Protein AF-A0A6A5UDV8-F1 (afdb_monomer_lite)

Sequence (196 aa):
CTGSGGPTPVFEKHINAQRRSTGKDSLRFYISDKYPNPEAWKEIVAGRYHLNQIEESVDAADPPPNRIFRLFNLSFHHFPDPAAIEILRSTMETADGIAIIELQDRRLGCLAMMGFNWMFLWKITPFWSEPKRSLIRKMLWLFPNMVIYAAVLFTLCWDGMASCIRTREFGEFIDLVAKAADGSGFVLLTQRHSIP

Structure (mmCIF, N/CA/C/O backbone):
data_AF-A0A6A5UDV8-F1
#
_entry.id   AF-A0A6A5UDV8-F1
#
loop_
_atom_site.group_PDB
_atom_site.id
_atom_site.type_symbol
_atom_site.label_atom_id
_atom_site.label_alt_id
_atom_site.label_comp_id
_atom_site.label_asym_id
_atom_site.label_entity_id
_atom_site.label_seq_id
_atom_site.pdbx_PDB_ins_code
_atom_site.Cartn_x
_atom_site.Cartn_y
_atom_site.Cartn_z
_atom_site.occupancy
_atom_site.B_iso_or_equiv
_atom_site.auth_seq_id
_atom_site.auth_comp_id
_atom_site.auth_asym_id
_atom_site.auth_atom_id
_atom_site.pdbx_PDB_model_num
ATOM 1 N N . CYS A 1 1 ? 1.649 1.288 5.894 1.00 87.38 1 CYS A N 1
ATOM 2 C CA . CYS A 1 1 ? 2.653 0.809 4.920 1.00 87.38 1 CYS A CA 1
ATOM 3 C C . CYS A 1 1 ? 2.494 1.572 3.629 1.00 87.38 1 CYS A C 1
ATOM 5 O O . CYS A 1 1 ? 1.585 1.293 2.849 1.00 87.38 1 CYS A O 1
ATOM 7 N N . THR A 1 2 ? 3.316 2.599 3.478 1.00 88.75 2 THR A N 1
ATOM 8 C CA . THR A 1 2 ? 3.219 3.572 2.389 1.00 88.75 2 THR A CA 1
ATOM 9 C C . THR A 1 2 ? 4.417 3.516 1.450 1.00 88.75 2 THR A C 1
ATOM 11 O O . THR A 1 2 ? 4.372 4.167 0.408 1.00 88.75 2 THR A O 1
ATOM 14 N N . GLY A 1 3 ? 5.459 2.737 1.769 1.00 88.56 3 GLY A N 1
ATOM 15 C CA . GLY A 1 3 ? 6.702 2.693 1.006 1.00 88.56 3 GLY A CA 1
ATOM 16 C C . GLY A 1 3 ? 7.237 4.105 0.787 1.00 88.56 3 GLY A C 1
ATOM 17 O O . GLY A 1 3 ? 7.424 4.862 1.733 1.00 88.56 3 GLY A O 1
ATOM 18 N N . SER A 1 4 ? 7.380 4.513 -0.472 1.00 86.56 4 SER A N 1
ATOM 19 C CA . SER A 1 4 ? 7.784 5.874 -0.854 1.00 86.56 4 SER A CA 1
ATOM 20 C C . SER A 1 4 ? 6.651 6.918 -0.838 1.00 86.56 4 SER A C 1
ATOM 22 O O . SER A 1 4 ? 6.817 7.981 -1.414 1.00 86.56 4 SER A O 1
ATOM 24 N N . GLY A 1 5 ? 5.496 6.647 -0.221 1.00 86.19 5 GLY A N 1
ATOM 25 C CA . GLY A 1 5 ? 4.388 7.598 -0.013 1.00 86.19 5 GLY A CA 1
ATOM 26 C C . GLY A 1 5 ? 3.102 7.292 -0.799 1.00 86.19 5 GLY A C 1
ATOM 27 O O . GLY A 1 5 ? 2.011 7.685 -0.372 1.00 86.19 5 GLY A O 1
ATOM 28 N N . GLY A 1 6 ? 3.200 6.533 -1.897 1.00 86.69 6 GLY A N 1
ATOM 29 C CA . GLY A 1 6 ? 2.058 6.021 -2.666 1.00 86.69 6 GLY A CA 1
ATOM 30 C C . GLY A 1 6 ? 1.045 7.098 -3.111 1.00 86.69 6 GLY A C 1
ATOM 31 O O . GLY A 1 6 ? 1.406 8.259 -3.304 1.00 86.69 6 GLY A O 1
ATOM 32 N N . PRO A 1 7 ? -0.248 6.752 -3.267 1.00 92.94 7 PRO A N 1
ATOM 33 C CA . PRO A 1 7 ? -1.299 7.705 -3.642 1.00 92.94 7 PRO A CA 1
ATOM 34 C C . PRO A 1 7 ? -1.799 8.571 -2.470 1.00 92.94 7 PRO A C 1
ATOM 36 O O . PRO A 1 7 ? -2.667 9.425 -2.657 1.00 92.94 7 PRO A O 1
ATOM 39 N N . THR A 1 8 ? -1.253 8.399 -1.264 1.00 93.12 8 THR A N 1
ATOM 40 C CA . THR A 1 8 ? -1.643 9.140 -0.051 1.00 93.12 8 THR A CA 1
ATOM 41 C C . THR A 1 8 ? -1.703 10.661 -0.243 1.00 93.12 8 THR A C 1
ATOM 43 O O . THR A 1 8 ? -2.689 11.269 0.177 1.00 93.12 8 THR A O 1
ATOM 46 N N . PRO A 1 9 ? -0.737 11.307 -0.928 1.00 92.50 9 PRO A N 1
ATOM 47 C CA . PRO A 1 9 ? -0.766 12.754 -1.124 1.00 92.50 9 PRO A CA 1
ATOM 48 C C . PRO A 1 9 ? -1.902 13.199 -2.060 1.00 92.50 9 PRO A C 1
ATOM 50 O O . PRO A 1 9 ? -2.351 14.345 -2.001 1.00 92.50 9 PRO A O 1
ATOM 53 N N . VAL A 1 10 ? -2.368 12.312 -2.942 1.00 93.38 10 VAL A N 1
ATOM 54 C CA . VAL A 1 10 ? -3.528 12.556 -3.805 1.00 93.38 10 VAL A CA 1
ATOM 55 C C . VAL A 1 10 ? -4.812 12.430 -2.989 1.00 93.38 10 VAL A C 1
ATOM 57 O O . VAL A 1 10 ? -5.681 13.296 -3.106 1.00 93.38 10 VAL A O 1
ATOM 60 N N . PHE A 1 11 ? -4.920 11.407 -2.138 1.00 94.06 11 PHE A N 1
ATOM 61 C CA . PHE A 1 11 ? -6.070 11.224 -1.251 1.00 94.06 11 PHE A CA 1
ATOM 62 C C . PHE A 1 11 ? -6.230 12.369 -0.262 1.00 94.06 11 PHE A C 1
ATOM 64 O O . PHE A 1 11 ? -7.321 12.924 -0.178 1.00 94.06 11 PHE A O 1
ATOM 71 N N . GLU A 1 12 ? -5.152 12.778 0.409 1.00 95.06 12 GLU A N 1
ATOM 72 C CA . GLU A 1 12 ? -5.155 13.923 1.323 1.00 95.06 12 GLU A CA 1
ATOM 73 C C . GLU A 1 12 ? -5.747 15.159 0.640 1.00 95.06 12 GLU A C 1
ATOM 75 O O . GLU A 1 12 ? -6.741 15.717 1.111 1.00 95.06 12 GLU A O 1
ATOM 80 N N . LYS A 1 13 ? -5.215 15.516 -0.536 1.00 94.62 13 LYS A N 1
ATOM 81 C CA . LYS A 1 13 ? -5.671 16.676 -1.304 1.00 94.62 13 LYS A CA 1
ATOM 82 C C . LYS A 1 13 ? -7.159 16.592 -1.657 1.00 94.62 13 LYS A C 1
ATOM 84 O O . LYS A 1 13 ? -7.887 17.560 -1.433 1.00 94.62 13 LYS A O 1
ATOM 89 N N . HIS A 1 14 ? -7.610 15.474 -2.231 1.00 95.94 14 HIS A N 1
ATOM 90 C CA . HIS A 1 14 ? -8.989 15.335 -2.717 1.00 95.94 14 HIS A CA 1
ATOM 91 C C . HIS A 1 14 ? -9.999 15.239 -1.572 1.00 95.94 14 HIS A C 1
ATOM 93 O O . HIS A 1 14 ? -11.020 15.927 -1.602 1.00 95.94 14 HIS A O 1
ATOM 99 N N . ILE A 1 15 ? -9.697 14.443 -0.544 1.00 95.50 15 ILE A N 1
ATOM 100 C CA . ILE A 1 15 ? -10.567 14.274 0.622 1.00 95.50 15 ILE A CA 1
ATOM 101 C C . ILE A 1 15 ? -10.688 15.605 1.363 1.00 95.50 15 ILE A C 1
ATOM 103 O O . ILE A 1 15 ? -11.799 16.047 1.644 1.00 95.50 15 ILE A O 1
ATOM 107 N N . ASN A 1 16 ? -9.581 16.305 1.617 1.00 96.56 16 ASN A N 1
ATOM 108 C CA . ASN A 1 16 ? -9.637 17.586 2.319 1.00 96.56 16 ASN A CA 1
ATOM 109 C C . ASN A 1 16 ? -10.301 18.690 1.485 1.00 96.56 16 ASN A C 1
ATOM 111 O O . ASN A 1 16 ? -11.009 19.524 2.045 1.00 96.56 16 ASN A O 1
ATOM 115 N N . ALA A 1 17 ? -10.149 18.689 0.157 1.00 96.25 17 ALA A N 1
ATOM 116 C CA . ALA A 1 17 ? -10.887 19.608 -0.710 1.00 96.25 17 ALA A CA 1
ATOM 117 C C . ALA A 1 17 ? -12.407 19.375 -0.639 1.00 96.25 17 ALA A C 1
ATOM 119 O O . ALA A 1 17 ? -13.161 20.333 -0.472 1.00 96.25 17 ALA A O 1
ATOM 120 N N . GLN A 1 18 ? -12.849 18.115 -0.699 1.00 97.38 18 GLN A N 1
ATOM 121 C CA . GLN A 1 18 ? -14.266 17.750 -0.600 1.00 97.38 18 GLN A CA 1
ATOM 122 C C . GLN A 1 18 ? -14.845 18.012 0.800 1.00 97.38 18 GLN A C 1
ATOM 124 O O . GLN A 1 18 ? -15.991 18.436 0.950 1.00 97.38 18 GLN A O 1
ATOM 129 N N . ARG A 1 19 ? -14.052 17.816 1.855 1.00 96.88 19 ARG A N 1
ATOM 130 C CA . ARG A 1 19 ? -14.458 18.167 3.220 1.00 96.88 19 ARG A CA 1
ATOM 131 C C . ARG A 1 19 ? -14.645 19.672 3.377 1.00 96.88 19 ARG A C 1
ATOM 133 O O . ARG A 1 19 ? -15.708 20.091 3.825 1.00 96.88 19 ARG A O 1
ATOM 140 N N . ARG A 1 20 ? -13.700 20.483 2.891 1.00 96.50 20 ARG A N 1
ATOM 141 C CA . ARG A 1 20 ? -13.833 21.949 2.902 1.00 96.50 20 ARG A CA 1
ATOM 142 C C . ARG A 1 20 ? -15.048 22.436 2.113 1.00 96.50 20 ARG A C 1
ATOM 144 O O . ARG A 1 20 ? -15.762 23.303 2.605 1.00 96.50 20 ARG A O 1
ATOM 151 N N . SER A 1 21 ? -15.329 21.865 0.938 1.00 97.00 21 SER A N 1
ATOM 152 C CA . SER A 1 21 ? -16.510 22.259 0.151 1.00 97.00 21 SER A CA 1
ATOM 153 C C . SER A 1 21 ? -17.840 21.894 0.818 1.00 97.00 21 SER A C 1
ATOM 155 O O . SER A 1 21 ? -18.865 22.485 0.495 1.00 97.00 21 SER A O 1
ATOM 157 N N . THR A 1 22 ? -17.825 20.960 1.772 1.00 97.25 22 THR A N 1
ATOM 158 C CA . THR A 1 22 ? -18.992 20.570 2.580 1.00 97.25 22 THR A CA 1
ATOM 159 C C . THR A 1 22 ? -18.971 21.152 3.998 1.00 97.25 22 THR A C 1
ATOM 161 O O . THR A 1 22 ? -19.736 20.705 4.849 1.00 97.25 22 THR A O 1
ATOM 164 N N . GLY A 1 23 ? -18.108 22.141 4.268 1.00 96.50 23 GLY A N 1
ATOM 165 C CA . GLY A 1 23 ? -18.023 22.822 5.565 1.00 96.50 23 GLY A CA 1
ATOM 166 C C . GLY A 1 23 ? -17.438 21.972 6.700 1.00 96.50 23 GLY A C 1
ATOM 167 O O . GLY A 1 23 ? -17.681 22.267 7.866 1.00 96.50 23 GLY A O 1
ATOM 168 N N . LYS A 1 24 ? -16.696 20.905 6.380 1.00 96.94 24 LYS A N 1
ATOM 169 C CA . LYS A 1 24 ? -16.038 20.017 7.351 1.00 96.94 24 LYS A CA 1
ATOM 170 C C . LYS A 1 24 ? -14.549 20.335 7.477 1.00 96.94 24 LYS A C 1
ATOM 172 O O . LYS A 1 24 ? -13.889 20.639 6.483 1.00 96.94 24 LYS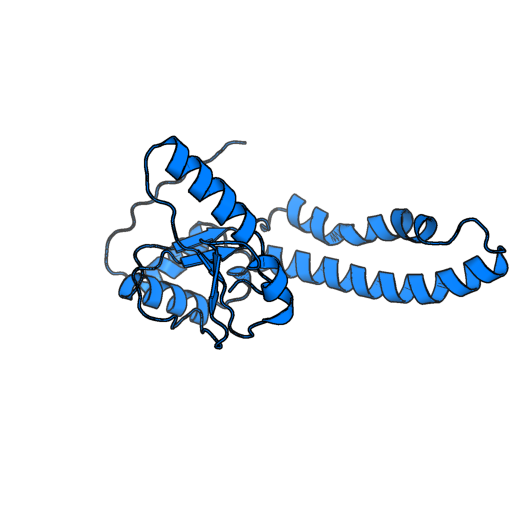 A O 1
ATOM 177 N N . ASP A 1 25 ? -14.005 20.142 8.676 1.00 95.25 25 ASP A N 1
ATOM 178 C CA . ASP A 1 25 ? -12.572 20.305 8.945 1.00 95.25 25 ASP A CA 1
ATOM 179 C C . ASP A 1 25 ? -11.714 19.331 8.137 1.00 95.25 25 ASP A C 1
ATOM 181 O O . ASP A 1 25 ? -12.106 18.180 7.915 1.00 95.25 25 ASP A O 1
ATOM 185 N N . SER A 1 26 ? -10.521 19.772 7.733 1.00 95.38 26 SER A N 1
ATOM 186 C CA . SER A 1 26 ? -9.539 18.921 7.051 1.00 95.38 26 SER A CA 1
ATOM 187 C C . SER A 1 26 ? -9.031 17.811 7.982 1.00 95.38 26 SER A C 1
ATOM 189 O O . SER A 1 26 ? -8.834 18.017 9.178 1.00 95.38 26 SER A O 1
ATOM 191 N N . LEU A 1 27 ? -8.794 16.627 7.425 1.00 93.25 27 LEU A N 1
ATOM 192 C CA . LEU A 1 27 ? -8.181 15.495 8.111 1.00 93.25 27 LEU A CA 1
ATOM 193 C C . LEU A 1 27 ? -6.661 15.580 8.027 1.00 93.25 27 LEU A C 1
ATOM 195 O O . LEU A 1 27 ? -6.110 16.005 7.011 1.00 93.25 27 LEU A O 1
ATOM 199 N N . ARG A 1 28 ? -5.992 15.103 9.079 1.00 93.19 28 ARG A N 1
ATOM 200 C CA . ARG A 1 28 ? -4.552 14.847 9.060 1.00 93.19 28 ARG A CA 1
ATOM 201 C C . ARG A 1 28 ? -4.290 13.440 8.536 1.00 93.19 28 ARG A C 1
ATOM 203 O O . ARG A 1 28 ? -4.898 12.482 9.000 1.00 93.19 28 ARG A O 1
ATOM 210 N N . PHE A 1 29 ? -3.357 13.340 7.606 1.00 94.06 29 PHE A N 1
ATOM 211 C CA . PHE A 1 29 ? -2.829 12.100 7.066 1.00 94.06 29 PHE A CA 1
ATOM 212 C C . PHE A 1 29 ? -1.420 11.882 7.603 1.00 94.06 29 PHE A C 1
ATOM 214 O O . PHE A 1 29 ? -0.664 12.839 7.791 1.00 94.06 29 PHE A O 1
ATOM 221 N N . TYR A 1 30 ? -1.081 10.614 7.815 1.00 92.81 30 TYR A N 1
ATOM 222 C CA . TYR A 1 30 ? 0.243 10.174 8.230 1.00 92.81 30 TYR A CA 1
ATOM 223 C C . TYR A 1 30 ? 0.723 9.091 7.268 1.00 92.81 30 TYR A C 1
ATOM 225 O O . TYR A 1 30 ? -0.013 8.144 6.987 1.00 92.81 30 TYR A O 1
ATOM 233 N N . ILE A 1 31 ? 1.941 9.243 6.753 1.00 93.62 31 ILE A N 1
ATOM 234 C CA . ILE A 1 31 ? 2.655 8.184 6.040 1.00 93.62 31 ILE A CA 1
ATOM 235 C C . ILE A 1 31 ? 3.614 7.501 7.008 1.00 93.62 31 ILE A C 1
ATOM 237 O O . ILE A 1 31 ? 4.297 8.156 7.794 1.00 93.62 31 ILE A O 1
ATOM 241 N N . SER A 1 32 ? 3.612 6.175 6.977 1.00 93.94 32 SER A N 1
ATOM 242 C CA . SER A 1 32 ? 4.473 5.336 7.801 1.00 93.94 32 SER A CA 1
ATOM 243 C C . SER A 1 32 ? 4.797 4.035 7.082 1.00 93.94 32 SER A C 1
ATOM 245 O O . SER A 1 32 ? 4.059 3.581 6.186 1.00 93.94 32 SER A O 1
ATOM 247 N N . ASP A 1 33 ? 5.909 3.429 7.482 1.00 94.62 33 ASP A N 1
ATOM 248 C CA . ASP A 1 33 ? 6.345 2.144 6.968 1.00 94.62 33 ASP A CA 1
ATOM 249 C C . ASP A 1 33 ? 7.182 1.368 7.990 1.00 94.62 33 ASP A C 1
ATOM 251 O O . ASP A 1 33 ? 7.727 1.949 8.927 1.00 94.62 33 ASP A O 1
ATOM 255 N N . LYS A 1 34 ? 7.309 0.054 7.781 1.00 94.75 34 LYS A N 1
ATOM 256 C CA . LYS A 1 34 ? 8.218 -0.790 8.561 1.00 94.75 34 LYS A CA 1
ATOM 257 C C . LYS A 1 34 ? 9.672 -0.467 8.223 1.00 94.75 34 LYS A C 1
ATOM 259 O O . LYS A 1 34 ? 10.530 -0.538 9.100 1.00 94.75 34 LYS A O 1
ATOM 264 N N . TYR A 1 35 ? 9.930 -0.047 6.984 1.00 94.12 35 TYR A N 1
ATOM 265 C CA . TYR A 1 35 ? 11.227 0.454 6.533 1.00 94.12 35 TYR A CA 1
ATOM 266 C C . TYR A 1 35 ? 11.068 1.889 6.004 1.00 94.12 35 TYR A C 1
ATOM 268 O O . TYR A 1 35 ? 10.899 2.081 4.797 1.00 94.12 35 TYR A O 1
ATOM 276 N N . PRO A 1 36 ? 11.058 2.898 6.897 1.00 92.44 36 PRO A N 1
ATOM 277 C CA . PRO A 1 36 ? 10.860 4.294 6.519 1.00 92.44 36 PRO A CA 1
ATOM 278 C C . PRO A 1 36 ? 11.824 4.764 5.426 1.00 92.44 36 PRO A C 1
ATOM 280 O O . PRO A 1 36 ? 12.996 4.384 5.409 1.00 92.44 36 PRO A O 1
ATOM 283 N N . ASN A 1 37 ? 11.342 5.640 4.539 1.00 92.06 37 ASN A N 1
ATOM 284 C CA . ASN A 1 37 ? 12.156 6.277 3.500 1.00 92.06 37 ASN A CA 1
ATOM 285 C C . ASN A 1 37 ? 12.039 7.812 3.583 1.00 92.06 37 ASN A C 1
ATOM 287 O O . ASN A 1 37 ? 11.336 8.418 2.768 1.00 92.06 37 ASN A O 1
ATOM 291 N N . PRO A 1 38 ? 12.711 8.451 4.564 1.00 91.00 38 PRO A N 1
ATOM 292 C CA . PRO A 1 38 ? 12.589 9.890 4.802 1.00 91.00 38 PRO A CA 1
ATOM 293 C C . PRO A 1 38 ? 12.965 10.747 3.589 1.00 91.00 38 PRO A C 1
ATOM 295 O O . PRO A 1 38 ? 12.325 11.765 3.336 1.00 91.00 38 PRO A O 1
ATOM 298 N N . GLU A 1 39 ? 13.953 10.319 2.797 1.00 91.62 39 GLU A N 1
ATOM 299 C CA . GLU A 1 39 ? 14.381 11.050 1.597 1.00 91.62 39 GLU A CA 1
ATOM 300 C C . GLU A 1 39 ? 13.271 11.111 0.542 1.00 91.62 39 GLU A C 1
ATOM 302 O O . GLU A 1 39 ? 12.991 12.180 0.002 1.00 91.62 39 GLU A O 1
ATOM 307 N N . ALA A 1 40 ? 12.570 9.998 0.298 1.00 89.50 40 ALA A N 1
ATOM 308 C CA . ALA A 1 40 ? 11.424 9.989 -0.612 1.00 89.50 40 ALA A CA 1
ATOM 309 C C . ALA A 1 40 ? 10.244 10.820 -0.079 1.00 89.50 40 ALA A C 1
ATOM 311 O O . ALA A 1 40 ? 9.461 11.371 -0.852 1.00 89.50 40 ALA A O 1
ATOM 312 N N . TRP A 1 41 ? 10.095 10.907 1.242 1.00 93.25 41 TRP A N 1
ATOM 313 C CA . TRP A 1 41 ? 8.972 11.595 1.875 1.00 93.25 41 TRP A CA 1
ATOM 314 C C . TRP A 1 41 ? 9.164 13.103 1.998 1.00 93.25 41 TRP A C 1
ATOM 316 O O . TRP A 1 41 ? 8.179 13.842 1.966 1.00 93.25 41 TRP A O 1
ATOM 326 N N . LYS A 1 42 ? 10.412 13.575 2.064 1.00 90.88 42 LYS A N 1
ATOM 327 C CA . LYS A 1 42 ? 10.750 14.990 2.241 1.00 90.88 42 LYS A CA 1
ATOM 328 C C . LYS A 1 42 ? 10.035 15.895 1.241 1.00 90.88 42 LYS A C 1
ATOM 330 O O . LYS A 1 42 ? 9.393 16.861 1.642 1.00 90.88 42 LYS A O 1
ATOM 335 N N . GLU A 1 43 ? 10.091 15.565 -0.048 1.00 87.88 43 GLU A N 1
ATOM 336 C CA . GLU A 1 43 ? 9.419 16.342 -1.101 1.00 87.88 43 GLU A CA 1
ATOM 337 C C . GLU A 1 43 ? 7.898 16.163 -1.093 1.00 87.88 43 GLU A C 1
ATOM 339 O O . GLU A 1 43 ? 7.152 17.090 -1.403 1.00 87.88 43 GLU A O 1
ATOM 344 N N . ILE A 1 44 ? 7.423 14.976 -0.714 1.00 88.81 44 ILE A N 1
ATOM 345 C CA . ILE A 1 44 ? 5.996 14.652 -0.667 1.00 88.81 44 ILE A CA 1
ATOM 346 C C . ILE A 1 44 ? 5.283 15.477 0.405 1.00 88.81 44 ILE A C 1
ATOM 348 O O . ILE A 1 44 ? 4.168 15.957 0.181 1.00 88.81 44 ILE A O 1
ATOM 352 N N . VAL A 1 45 ? 5.925 15.620 1.561 1.00 91.56 45 VAL A N 1
ATOM 353 C CA . VAL A 1 45 ? 5.401 16.308 2.742 1.00 91.56 45 VAL A CA 1
ATOM 354 C C . VAL A 1 45 ? 5.701 17.813 2.696 1.00 91.56 45 VAL A C 1
ATOM 356 O O . VAL A 1 45 ? 4.946 18.605 3.263 1.00 91.56 45 VAL A O 1
ATOM 359 N N . ALA A 1 46 ? 6.749 18.236 1.977 1.00 88.94 46 ALA A N 1
ATOM 360 C CA . ALA A 1 46 ? 7.132 19.640 1.854 1.00 88.94 46 ALA A CA 1
ATOM 361 C C . ALA A 1 46 ? 5.957 20.537 1.423 1.00 88.94 46 ALA A C 1
ATOM 363 O O . ALA A 1 46 ? 5.295 20.316 0.410 1.00 88.94 46 ALA A O 1
ATOM 364 N N . GLY A 1 47 ? 5.706 21.585 2.213 1.00 81.69 47 GLY A N 1
ATOM 365 C CA . GLY A 1 47 ? 4.660 22.572 1.933 1.00 81.69 47 GLY A CA 1
ATOM 366 C C . GLY A 1 47 ? 3.225 22.090 2.175 1.00 81.69 47 GLY A C 1
ATOM 367 O O . GLY A 1 47 ? 2.289 22.798 1.802 1.00 81.69 47 GLY A O 1
ATOM 368 N N . ARG A 1 48 ? 3.017 20.918 2.796 1.00 86.81 48 ARG A N 1
ATOM 369 C CA . ARG A 1 48 ? 1.681 20.398 3.126 1.00 86.81 48 ARG A CA 1
ATOM 370 C C . ARG A 1 48 ? 1.386 20.498 4.619 1.00 86.81 48 ARG A C 1
ATOM 372 O O . ARG A 1 48 ? 2.145 20.018 5.445 1.00 86.81 48 ARG A O 1
ATOM 379 N N . TYR A 1 49 ? 0.223 21.053 4.958 1.00 87.88 49 TYR A N 1
ATOM 380 C CA . TYR A 1 49 ? -0.219 21.212 6.353 1.00 87.88 49 TYR A CA 1
ATOM 381 C C . TYR A 1 49 ? -0.924 19.979 6.936 1.00 87.88 49 TYR A C 1
ATOM 383 O O . TYR A 1 49 ? -1.089 19.862 8.149 1.00 87.88 49 TYR A O 1
ATOM 391 N N . HIS A 1 50 ? -1.405 19.079 6.077 1.00 93.50 50 HIS A N 1
ATOM 392 C CA . HIS A 1 50 ? -2.275 17.967 6.468 1.00 93.50 50 HIS A CA 1
ATOM 393 C C . HIS A 1 50 ? -1.722 16.592 6.092 1.00 93.50 50 HIS A C 1
ATOM 395 O O . HIS A 1 50 ? -2.403 15.594 6.307 1.00 93.50 50 HIS A O 1
ATOM 401 N N . LEU A 1 51 ? -0.500 16.527 5.566 1.00 94.38 51 LEU A N 1
ATOM 402 C CA . LEU A 1 51 ? 0.230 15.288 5.334 1.00 94.38 51 LEU A CA 1
ATOM 403 C C . LEU A 1 51 ? 1.470 15.322 6.219 1.00 94.38 51 LEU A C 1
ATOM 405 O O . LEU A 1 51 ? 2.214 16.289 6.158 1.00 94.38 51 LEU A O 1
ATOM 409 N N . ASN A 1 52 ? 1.663 14.304 7.044 1.00 92.75 52 ASN A N 1
ATOM 410 C CA . ASN A 1 52 ? 2.781 14.194 7.975 1.00 92.75 52 ASN A CA 1
ATOM 411 C C . ASN A 1 52 ? 3.457 12.836 7.784 1.00 92.75 52 ASN A C 1
ATOM 413 O O . ASN A 1 52 ? 2.842 11.918 7.240 1.00 92.75 52 ASN A O 1
ATOM 417 N N . GLN A 1 53 ? 4.687 12.694 8.264 1.00 92.06 53 GLN A N 1
ATOM 418 C CA . GLN A 1 53 ? 5.423 11.430 8.264 1.00 92.06 53 GLN A CA 1
ATOM 419 C C . GLN A 1 53 ? 5.692 10.952 9.689 1.00 92.06 53 GLN A C 1
ATOM 421 O O . GLN A 1 53 ? 5.807 11.768 10.602 1.00 92.06 53 GLN A O 1
ATOM 426 N N . ILE A 1 54 ? 5.777 9.636 9.859 1.00 92.12 54 ILE A N 1
ATOM 427 C CA . ILE A 1 54 ? 6.311 8.983 11.056 1.00 92.12 54 ILE A CA 1
ATOM 428 C C . ILE A 1 54 ? 7.657 8.399 10.636 1.00 92.12 54 ILE A C 1
ATOM 430 O O . ILE A 1 54 ? 7.694 7.505 9.792 1.00 92.12 54 ILE A O 1
ATOM 434 N N . GLU A 1 55 ? 8.747 8.978 11.137 1.00 91.12 55 GLU A N 1
ATOM 435 C CA . GLU A 1 55 ? 10.113 8.643 10.706 1.00 91.12 55 GLU A CA 1
ATOM 436 C C . GLU A 1 55 ? 10.608 7.334 11.319 1.00 91.12 55 GLU A C 1
ATOM 438 O O . GLU A 1 55 ? 11.498 6.682 10.774 1.00 91.12 55 GLU A O 1
ATOM 443 N N . GLU A 1 56 ? 10.010 6.933 12.436 1.00 92.56 56 GLU A N 1
ATOM 444 C CA . GLU A 1 56 ? 10.271 5.675 13.102 1.00 92.56 56 GLU A CA 1
ATOM 445 C C . GLU A 1 56 ? 9.681 4.493 12.322 1.00 92.56 56 GLU A C 1
ATOM 447 O O . GLU A 1 56 ? 8.684 4.605 11.605 1.00 92.56 56 GLU A O 1
ATOM 452 N N . SER A 1 57 ? 10.300 3.322 12.487 1.00 94.88 57 SER A N 1
ATOM 453 C CA . SER A 1 57 ? 9.753 2.068 11.966 1.00 94.88 57 SER A CA 1
ATOM 454 C C . SER A 1 57 ? 8.403 1.784 12.622 1.00 94.88 57 SER A C 1
ATOM 456 O O . SER A 1 57 ? 8.297 1.763 13.848 1.00 94.88 57 SER A O 1
ATOM 458 N N . VAL A 1 58 ? 7.380 1.549 11.802 1.00 94.00 58 VAL A N 1
ATOM 459 C CA . VAL A 1 58 ? 6.029 1.217 12.263 1.00 94.00 58 VAL A CA 1
ATOM 460 C C . VAL A 1 58 ? 5.654 -0.178 11.788 1.00 94.00 58 VAL A C 1
ATOM 462 O O . VAL A 1 58 ? 5.555 -0.429 10.583 1.00 94.00 58 VAL A O 1
ATOM 465 N N . ASP A 1 59 ? 5.393 -1.081 12.735 1.00 94.50 59 ASP A N 1
ATOM 466 C CA . ASP A 1 59 ? 4.750 -2.350 12.414 1.00 94.50 59 ASP A CA 1
ATOM 467 C C . ASP A 1 59 ? 3.261 -2.114 12.128 1.00 94.50 59 ASP A C 1
ATOM 469 O O . ASP A 1 59 ? 2.556 -1.456 12.889 1.00 94.50 59 ASP A O 1
ATOM 473 N N . ALA A 1 60 ? 2.762 -2.650 11.016 1.00 93.94 60 ALA A N 1
ATOM 474 C CA . ALA A 1 60 ? 1.349 -2.541 10.666 1.00 93.94 60 ALA A CA 1
ATOM 475 C C . ALA A 1 60 ? 0.435 -3.256 11.674 1.00 93.94 60 ALA A C 1
ATOM 477 O O . ALA A 1 60 ? -0.742 -2.904 11.776 1.00 93.94 60 ALA A O 1
ATOM 478 N N . ALA A 1 61 ? 0.970 -4.263 12.372 1.00 94.19 61 ALA A N 1
ATOM 479 C CA . ALA A 1 61 ? 0.286 -4.994 13.429 1.00 94.19 61 ALA A CA 1
ATOM 480 C C . ALA A 1 61 ? 0.247 -4.224 14.758 1.00 94.19 61 ALA A C 1
ATOM 482 O O . ALA A 1 61 ? -0.650 -4.452 15.557 1.00 94.19 61 ALA A O 1
ATOM 483 N N . ASP A 1 62 ? 1.156 -3.276 14.979 1.00 92.62 62 ASP A N 1
ATOM 484 C CA . ASP A 1 62 ? 1.231 -2.499 16.221 1.00 92.62 62 ASP A CA 1
ATOM 485 C C . ASP A 1 62 ? 1.577 -1.027 15.928 1.00 92.62 62 ASP A C 1
ATOM 487 O O . ASP A 1 62 ? 2.675 -0.551 16.228 1.00 92.62 62 ASP A O 1
ATOM 491 N N . PRO A 1 63 ? 0.686 -0.289 15.236 1.00 88.31 63 PRO A N 1
ATOM 492 C CA . PRO A 1 63 ? 0.916 1.120 14.974 1.00 88.31 63 PRO A CA 1
ATOM 493 C C . PRO A 1 63 ? 0.627 1.959 16.229 1.00 88.31 63 PRO A C 1
ATOM 495 O O . PRO A 1 63 ? -0.173 1.552 17.072 1.00 88.31 63 PRO A O 1
ATOM 498 N N . PRO A 1 64 ? 1.193 3.178 16.330 1.00 84.44 64 PRO A N 1
ATOM 499 C CA . PRO A 1 64 ? 0.975 4.058 17.474 1.00 84.44 64 PRO A CA 1
ATOM 500 C C . PRO A 1 64 ? -0.518 4.221 17.819 1.00 84.44 64 PRO A C 1
ATOM 502 O O . PRO A 1 64 ? -1.307 4.560 16.928 1.00 84.44 64 PRO A O 1
ATOM 505 N N . PRO A 1 65 ? -0.919 4.016 19.089 1.00 67.56 65 PRO A N 1
ATOM 506 C CA . PRO A 1 65 ? -2.319 4.005 19.486 1.00 67.56 65 PRO A CA 1
ATOM 507 C C . PRO A 1 65 ? -2.890 5.422 19.449 1.00 67.56 65 PRO A C 1
ATOM 509 O O . PRO A 1 65 ? -2.678 6.250 20.334 1.00 67.56 65 PRO A O 1
ATOM 512 N N . ASN A 1 66 ? -3.633 5.708 18.392 1.00 71.00 66 ASN A N 1
ATOM 513 C CA . ASN A 1 66 ? -4.443 6.904 18.251 1.00 71.00 66 ASN A CA 1
ATOM 514 C C . ASN A 1 66 ? -5.662 6.520 17.407 1.00 71.00 66 ASN A C 1
ATOM 516 O O . ASN A 1 66 ? -5.586 5.566 16.636 1.00 71.00 66 ASN A O 1
ATOM 520 N N . ARG A 1 67 ? -6.779 7.244 17.537 1.00 63.56 67 ARG A N 1
ATOM 521 C CA . ARG A 1 67 ? -7.998 7.013 16.745 1.00 63.56 67 ARG A CA 1
ATOM 522 C C . ARG A 1 67 ? -7.732 7.291 15.262 1.00 63.56 67 ARG A C 1
ATOM 524 O O . ARG A 1 67 ? -7.951 8.389 14.753 1.00 63.56 67 ARG A O 1
ATOM 531 N N . ILE A 1 68 ? -7.143 6.301 14.602 1.00 80.31 68 ILE A N 1
ATOM 532 C CA . ILE A 1 68 ? -6.588 6.360 13.256 1.00 80.31 68 ILE A CA 1
ATOM 533 C C . ILE A 1 68 ? -7.491 5.534 12.356 1.00 80.31 68 ILE A C 1
ATOM 535 O O . ILE A 1 68 ? -7.824 4.393 12.660 1.00 80.31 68 ILE A O 1
ATOM 539 N N . PHE A 1 69 ? -7.848 6.099 11.210 1.00 91.56 69 PHE A N 1
ATOM 540 C CA . PHE A 1 69 ? -8.362 5.319 10.097 1.00 91.56 69 PHE A CA 1
ATOM 541 C C . PHE A 1 69 ? -7.168 4.752 9.319 1.00 91.56 69 PHE A C 1
ATOM 543 O O . PHE A 1 69 ? -6.394 5.511 8.728 1.00 91.56 69 PHE A O 1
ATOM 550 N N . ARG A 1 70 ? -6.971 3.432 9.359 1.00 93.06 70 ARG A N 1
ATOM 551 C CA . ARG A 1 70 ? -5.795 2.772 8.773 1.00 93.06 70 ARG A CA 1
ATOM 552 C C . ARG A 1 70 ? -5.978 2.600 7.267 1.00 93.06 70 ARG A C 1
ATOM 554 O O . ARG A 1 70 ? -6.985 2.060 6.825 1.00 93.06 70 ARG A O 1
ATOM 561 N N . LEU A 1 71 ? -5.005 3.035 6.471 1.00 94.00 71 LEU A N 1
ATOM 562 C CA . LEU A 1 71 ? -5.065 2.959 5.009 1.00 94.00 71 LEU A CA 1
ATOM 563 C C . LEU A 1 71 ? -3.912 2.116 4.456 1.00 94.00 71 LEU A C 1
ATOM 565 O O . LEU A 1 71 ? -2.741 2.430 4.680 1.00 94.00 71 LEU A O 1
ATOM 569 N N . PHE A 1 72 ? -4.252 1.086 3.686 1.00 95.12 72 PHE A N 1
ATOM 570 C CA . PHE A 1 72 ? -3.316 0.255 2.935 1.00 95.12 72 PHE A CA 1
ATOM 571 C C . PHE A 1 72 ? -3.573 0.443 1.440 1.00 95.12 72 PHE A C 1
ATOM 573 O O . PHE A 1 72 ? -4.677 0.196 0.963 1.00 95.12 72 PHE A O 1
ATOM 580 N N . ASN A 1 73 ? -2.551 0.879 0.704 1.00 94.31 73 ASN A N 1
ATOM 581 C CA . ASN A 1 73 ? -2.618 1.103 -0.739 1.00 94.31 73 ASN A CA 1
ATOM 582 C C . ASN A 1 73 ? -1.591 0.205 -1.417 1.00 94.31 73 ASN A C 1
ATOM 584 O O . ASN A 1 73 ? -0.400 0.412 -1.191 1.00 94.31 73 ASN A O 1
ATOM 588 N N . LEU A 1 74 ? -2.043 -0.752 -2.234 1.00 93.94 74 LEU A N 1
ATOM 589 C CA . LEU A 1 74 ? -1.179 -1.717 -2.931 1.00 93.94 74 LEU A CA 1
ATOM 590 C C . LEU A 1 74 ? -0.136 -2.359 -2.010 1.00 93.94 74 LEU A C 1
ATOM 592 O O . LEU A 1 74 ? 1.026 -2.503 -2.377 1.00 93.94 74 LEU A O 1
ATOM 596 N N . SER A 1 75 ? -0.529 -2.666 -0.777 1.00 94.75 75 SER A N 1
ATOM 597 C CA . SER A 1 75 ? 0.406 -3.148 0.238 1.00 94.75 75 SER A CA 1
ATOM 598 C C . SER A 1 75 ? -0.134 -4.298 1.070 1.00 94.75 75 SER A C 1
ATOM 600 O O . SER A 1 75 ? 0.653 -5.015 1.687 1.00 94.75 75 SER A O 1
ATOM 602 N N . PHE A 1 76 ? -1.446 -4.547 1.073 1.00 96.38 76 PHE A N 1
ATOM 603 C CA . PHE A 1 76 ? -2.016 -5.571 1.943 1.00 96.38 76 PHE A CA 1
ATOM 604 C C . PHE A 1 76 ? -1.666 -6.991 1.460 1.00 96.38 76 PHE A C 1
ATOM 606 O O . PHE A 1 76 ? -1.481 -7.910 2.259 1.00 96.38 76 PHE A O 1
ATOM 613 N N . HIS A 1 77 ? -1.467 -7.161 0.150 1.00 95.75 77 HIS A N 1
ATOM 614 C CA . HIS A 1 77 ? -0.994 -8.404 -0.473 1.00 95.75 77 HIS A CA 1
ATOM 615 C C . HIS A 1 77 ? 0.475 -8.772 -0.147 1.00 95.75 77 HIS A C 1
ATOM 617 O O . HIS A 1 77 ? 0.961 -9.834 -0.547 1.00 95.75 77 HIS A O 1
ATOM 623 N N . HIS A 1 78 ? 1.218 -7.922 0.572 1.00 95.19 78 HIS A N 1
ATOM 624 C CA . HIS A 1 78 ? 2.545 -8.275 1.094 1.00 95.19 78 HIS A CA 1
ATOM 625 C C . HIS A 1 78 ? 2.479 -9.051 2.413 1.00 95.19 78 HIS A C 1
ATOM 627 O O . HIS A 1 78 ? 3.447 -9.722 2.769 1.00 95.19 78 HIS A O 1
ATOM 633 N N . PHE A 1 79 ? 1.358 -8.984 3.135 1.00 96.44 79 PHE A N 1
ATOM 634 C CA . PHE A 1 79 ? 1.219 -9.667 4.416 1.00 96.44 79 PHE A CA 1
ATOM 635 C C . PHE A 1 79 ? 0.726 -11.096 4.205 1.00 96.44 79 PHE A C 1
ATOM 637 O O . PHE A 1 79 ? -0.325 -11.276 3.583 1.00 96.44 79 PHE A O 1
ATOM 644 N N . PRO A 1 80 ? 1.422 -12.120 4.731 1.00 96.25 80 PRO A N 1
ATOM 645 C CA . PRO A 1 80 ? 0.866 -13.465 4.810 1.00 96.25 80 PRO A CA 1
ATOM 646 C C . PRO A 1 80 ? -0.304 -13.496 5.802 1.00 96.25 80 PRO A C 1
ATOM 648 O O . PRO A 1 80 ? -0.426 -12.615 6.653 1.00 96.25 80 PRO A O 1
ATOM 651 N N . ASP A 1 81 ? -1.147 -14.524 5.720 1.00 97.06 81 ASP A N 1
ATOM 652 C CA . ASP A 1 81 ? -2.377 -14.616 6.518 1.00 97.06 81 ASP A CA 1
ATOM 653 C C . ASP A 1 81 ? -2.176 -14.410 8.030 1.00 97.06 81 ASP A C 1
ATOM 655 O O . ASP A 1 81 ? -2.932 -13.622 8.596 1.00 97.06 81 ASP A O 1
ATOM 659 N N . PRO A 1 82 ? -1.160 -14.999 8.700 1.00 97.19 82 PRO A N 1
ATOM 660 C CA . PRO A 1 82 ? -0.951 -14.757 10.129 1.00 97.19 82 PRO A CA 1
ATOM 661 C C . PRO A 1 82 ? -0.705 -13.280 10.460 1.00 97.19 82 PRO A C 1
ATOM 663 O O . PRO A 1 82 ? -1.254 -12.764 11.427 1.00 97.19 82 PRO A O 1
ATOM 666 N N . ALA A 1 83 ? 0.071 -12.579 9.628 1.00 97.25 83 ALA A N 1
ATOM 667 C CA . ALA A 1 83 ? 0.342 -11.157 9.818 1.00 97.25 83 ALA A CA 1
ATOM 668 C C . ALA A 1 83 ? -0.891 -10.299 9.500 1.00 97.25 83 ALA A C 1
ATOM 670 O O . ALA A 1 83 ? -1.180 -9.346 10.215 1.00 97.25 83 ALA A O 1
ATOM 671 N N . ALA A 1 84 ? -1.644 -10.647 8.453 1.00 97.38 84 ALA A N 1
ATOM 672 C CA . ALA A 1 84 ? -2.878 -9.952 8.098 1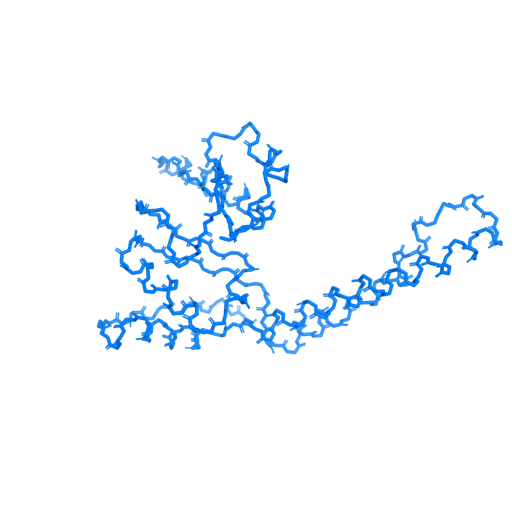.00 97.38 84 ALA A CA 1
ATOM 673 C C . ALA A 1 84 ? -3.941 -10.068 9.204 1.00 97.38 84 ALA A C 1
ATOM 675 O O . ALA A 1 84 ? -4.603 -9.081 9.516 1.00 97.38 84 ALA A O 1
ATOM 676 N N . ILE A 1 85 ? -4.070 -11.245 9.827 1.00 97.12 85 ILE A N 1
ATOM 677 C CA . ILE A 1 85 ? -4.958 -11.470 10.978 1.00 97.12 85 ILE A CA 1
ATOM 678 C C . ILE A 1 85 ? -4.561 -10.562 12.142 1.00 97.12 85 ILE A C 1
ATOM 680 O O . ILE A 1 85 ? -5.428 -9.914 12.719 1.00 97.12 85 ILE A O 1
ATOM 684 N N . GLU A 1 86 ? -3.268 -10.460 12.449 1.00 97.19 86 GLU A N 1
ATOM 685 C CA . GLU A 1 86 ? -2.797 -9.607 13.542 1.00 97.19 86 GLU A CA 1
ATOM 686 C C . GLU A 1 86 ? -3.044 -8.117 13.270 1.00 97.19 86 GLU A C 1
ATOM 688 O O . GLU A 1 86 ? -3.537 -7.394 14.133 1.00 97.19 86 GLU A O 1
ATOM 693 N N . IL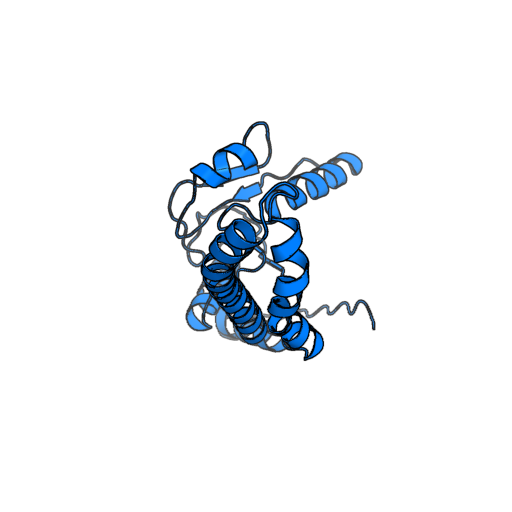E A 1 87 ? -2.812 -7.663 12.034 1.00 96.19 87 ILE A N 1
ATOM 694 C CA . ILE A 1 87 ? -3.150 -6.299 11.604 1.00 96.19 87 ILE A CA 1
ATOM 695 C C . ILE A 1 87 ? -4.642 -6.020 11.801 1.00 96.19 87 ILE A C 1
ATOM 697 O O . ILE A 1 87 ? -5.012 -4.948 12.289 1.00 96.19 87 ILE A O 1
ATOM 701 N N . LEU A 1 88 ? -5.509 -6.958 11.415 1.00 95.62 88 LEU A N 1
ATOM 702 C CA . LEU A 1 88 ? -6.957 -6.814 11.552 1.00 95.62 88 LEU A CA 1
ATOM 703 C C . LEU A 1 88 ? -7.392 -6.813 13.021 1.00 95.62 88 LEU A C 1
ATOM 705 O O . LEU A 1 88 ? -8.178 -5.947 13.396 1.00 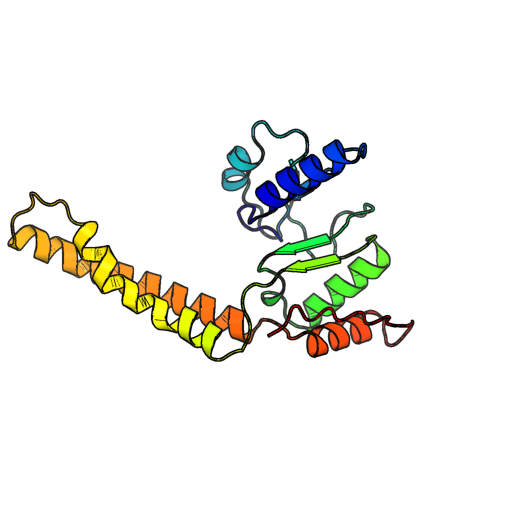95.62 88 LEU A O 1
ATOM 709 N N . ARG A 1 89 ? -6.838 -7.700 13.854 1.00 95.00 89 ARG A N 1
ATOM 710 C CA . ARG A 1 89 ? -7.098 -7.744 15.301 1.00 95.00 89 ARG A CA 1
ATOM 711 C C . ARG A 1 89 ? -6.726 -6.419 15.962 1.00 95.00 89 ARG A C 1
ATOM 713 O O . ARG A 1 89 ? -7.580 -5.744 16.527 1.00 95.00 89 ARG A O 1
ATOM 720 N N . SER A 1 90 ? -5.495 -5.968 15.751 1.00 94.12 90 SER A N 1
ATOM 721 C CA . SER A 1 90 ? -5.006 -4.672 16.227 1.00 94.12 90 SER A CA 1
ATOM 722 C C . SER A 1 90 ? -5.856 -3.497 15.732 1.00 94.12 90 SER A C 1
ATOM 724 O O . SER A 1 90 ? -6.069 -2.518 16.450 1.00 94.12 90 SER A O 1
ATOM 726 N N . THR A 1 91 ? -6.385 -3.579 14.506 1.00 93.31 91 THR A N 1
ATOM 727 C CA . THR A 1 91 ? -7.302 -2.562 13.968 1.00 93.31 91 THR A CA 1
ATOM 728 C C . THR A 1 91 ? -8.599 -2.519 14.769 1.00 93.31 91 THR A C 1
ATOM 730 O O . THR A 1 91 ? -9.036 -1.431 15.124 1.00 93.31 91 THR A O 1
ATOM 733 N N . MET A 1 92 ? -9.197 -3.672 15.076 1.00 90.88 92 MET A N 1
ATOM 734 C CA . MET A 1 92 ? -10.424 -3.740 15.880 1.00 90.88 92 MET A CA 1
ATOM 735 C C . MET A 1 92 ? -10.219 -3.190 17.296 1.00 90.88 92 MET A C 1
ATOM 737 O O . MET A 1 92 ? -11.135 -2.600 17.860 1.00 90.88 92 MET A O 1
ATOM 741 N N . GLU A 1 93 ? -9.022 -3.358 17.856 1.00 90.69 93 GLU A N 1
ATOM 742 C CA . GLU A 1 93 ? -8.701 -2.922 19.217 1.00 90.69 93 GLU A CA 1
ATOM 743 C C . GLU A 1 93 ? -8.378 -1.425 19.322 1.00 90.69 93 GLU A C 1
ATOM 745 O O . GLU A 1 93 ? -8.684 -0.797 20.336 1.00 90.69 93 GLU A O 1
ATOM 750 N N . THR A 1 94 ? -7.750 -0.835 18.298 1.00 90.94 94 THR A N 1
ATOM 751 C CA . THR A 1 94 ? -7.099 0.485 18.440 1.00 90.94 94 THR A CA 1
ATOM 752 C C . THR A 1 94 ? -7.461 1.517 17.367 1.00 90.94 94 THR A C 1
ATOM 754 O O . THR A 1 94 ? -7.043 2.671 17.475 1.00 90.94 94 THR A O 1
ATOM 757 N N . ALA A 1 95 ? -8.227 1.152 16.335 1.00 91.38 95 ALA A N 1
ATOM 758 C CA . ALA A 1 95 ? -8.569 2.031 15.217 1.00 91.38 95 ALA A CA 1
ATOM 759 C C . ALA A 1 95 ? -10.086 2.172 15.025 1.00 91.38 95 ALA A C 1
ATOM 761 O O . ALA A 1 95 ? -10.859 1.266 15.315 1.00 91.38 95 ALA A O 1
ATOM 762 N N . ASP A 1 96 ? -10.515 3.309 14.469 1.00 90.69 96 ASP A N 1
ATOM 763 C CA . ASP A 1 96 ? -11.932 3.532 14.130 1.00 90.69 96 ASP A CA 1
ATOM 764 C C . ASP A 1 96 ? -12.327 2.846 12.806 1.00 90.69 96 ASP A C 1
ATOM 766 O O . ASP A 1 96 ? -13.508 2.741 12.472 1.00 90.69 96 ASP A O 1
ATOM 770 N N . GLY A 1 97 ? -11.349 2.412 12.008 1.00 90.81 97 GLY A N 1
ATOM 771 C CA . GLY A 1 97 ? -11.608 1.729 10.748 1.00 90.81 97 GLY A CA 1
ATOM 772 C C . GLY A 1 97 ? -10.360 1.454 9.920 1.00 90.81 97 GLY A C 1
ATOM 773 O O . GLY A 1 97 ? -9.256 1.910 10.230 1.00 90.81 97 GLY A O 1
ATOM 774 N N . ILE A 1 98 ? -10.566 0.711 8.834 1.00 92.88 98 ILE A N 1
ATOM 775 C CA . ILE A 1 98 ? -9.539 0.336 7.866 1.00 92.88 98 ILE A CA 1
ATOM 776 C C . ILE A 1 98 ? -10.072 0.469 6.438 1.00 92.88 98 ILE A C 1
ATOM 778 O O . ILE A 1 98 ? -11.217 0.122 6.154 1.00 92.88 98 ILE A O 1
ATOM 782 N N . ALA A 1 99 ? -9.223 0.945 5.532 1.00 93.88 99 ALA A N 1
ATOM 783 C CA . ALA A 1 99 ? -9.414 0.836 4.095 1.00 93.88 99 ALA A CA 1
ATOM 784 C C . ALA A 1 99 ? -8.219 0.127 3.463 1.00 93.88 99 ALA A C 1
ATOM 786 O O . ALA A 1 99 ? -7.063 0.466 3.723 1.00 93.88 99 ALA A O 1
ATOM 787 N N . ILE A 1 100 ? -8.522 -0.832 2.595 1.00 94.56 100 ILE A N 1
ATOM 788 C CA . ILE A 1 100 ? -7.552 -1.551 1.777 1.00 94.56 100 ILE A CA 1
ATOM 789 C C . ILE A 1 100 ? -7.920 -1.286 0.323 1.00 94.56 100 ILE A C 1
ATOM 791 O O . ILE A 1 100 ? -9.049 -1.546 -0.093 1.00 94.56 100 ILE A O 1
ATOM 795 N N . ILE A 1 101 ? -6.980 -0.727 -0.431 1.00 93.56 101 ILE A N 1
ATOM 796 C CA . ILE A 1 101 ? -7.147 -0.391 -1.842 1.00 93.56 101 ILE A CA 1
ATOM 797 C C . ILE A 1 101 ? -6.122 -1.189 -2.638 1.00 93.56 101 ILE A C 1
ATOM 799 O O . ILE A 1 101 ? -4.924 -0.901 -2.600 1.00 93.56 101 ILE A O 1
ATOM 803 N N . GLU A 1 102 ? -6.616 -2.179 -3.374 1.00 93.44 102 GLU A N 1
ATOM 804 C CA . GLU A 1 102 ? -5.837 -3.019 -4.279 1.00 93.4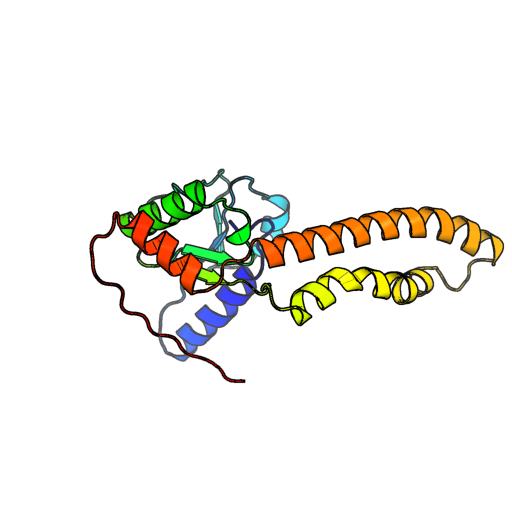4 102 GLU A CA 1
ATOM 805 C C . GLU A 1 102 ? -6.320 -2.785 -5.719 1.00 93.44 102 GLU A C 1
ATOM 807 O O . GLU A 1 102 ? -7.522 -2.726 -5.973 1.00 93.44 102 GLU A O 1
ATOM 812 N N . LEU A 1 103 ? -5.391 -2.602 -6.662 1.00 90.81 103 LEU A N 1
ATOM 813 C CA . LEU A 1 103 ? -5.705 -2.463 -8.098 1.00 90.81 103 LEU A CA 1
ATOM 814 C C . LEU A 1 103 ? -5.510 -3.775 -8.863 1.00 90.81 103 LEU A C 1
ATOM 816 O O . LEU A 1 103 ? -5.968 -3.910 -9.996 1.00 90.81 103 LEU A O 1
ATOM 820 N N . GLN A 1 104 ? -4.784 -4.712 -8.263 1.00 90.94 104 GLN A N 1
ATOM 821 C CA . GLN A 1 104 ? -4.466 -6.005 -8.844 1.00 90.94 104 GLN A CA 1
ATOM 822 C C . GLN A 1 104 ? -5.482 -7.032 -8.379 1.00 90.94 104 GLN A C 1
ATOM 824 O O . GLN A 1 104 ? -5.822 -7.061 -7.204 1.00 90.94 104 GLN A O 1
ATOM 829 N N . ASP A 1 105 ? -5.923 -7.895 -9.283 1.00 92.25 105 ASP A N 1
ATOM 830 C CA . ASP A 1 105 ? -6.784 -9.029 -8.969 1.00 92.25 105 ASP A CA 1
ATOM 831 C C . ASP A 1 105 ? -6.335 -10.268 -9.750 1.00 92.25 105 ASP A C 1
ATOM 833 O O . ASP A 1 105 ? -5.401 -10.219 -10.560 1.00 92.25 105 ASP A O 1
ATOM 837 N N . ARG A 1 106 ? -6.998 -11.398 -9.495 1.00 94.06 106 ARG A N 1
ATOM 838 C CA . ARG A 1 106 ? -6.643 -12.695 -10.087 1.00 94.06 106 ARG A CA 1
ATOM 839 C C . ARG A 1 106 ? -7.335 -12.965 -11.419 1.00 94.06 106 ARG A C 1
ATOM 841 O O . ARG A 1 106 ? -7.248 -14.078 -11.940 1.00 94.06 106 ARG A O 1
ATOM 848 N N . ARG A 1 107 ? -8.022 -11.978 -12.006 1.00 93.88 107 ARG A N 1
ATOM 849 C CA . ARG A 1 107 ? -8.649 -12.150 -13.319 1.00 93.88 107 ARG A CA 1
ATOM 850 C C . ARG A 1 107 ? -7.564 -12.279 -14.378 1.00 93.88 107 ARG A C 1
ATOM 852 O O . ARG A 1 107 ? -6.561 -11.565 -14.364 1.00 93.88 107 ARG A O 1
ATOM 859 N N . LEU A 1 108 ? -7.811 -13.143 -15.363 1.00 94.00 108 LEU A N 1
ATOM 860 C CA . LEU A 1 108 ? -6.879 -13.376 -16.471 1.00 94.00 108 LEU A CA 1
ATOM 861 C C . LEU A 1 108 ? -6.482 -12.083 -17.189 1.00 94.00 108 LEU A C 1
ATOM 863 O O . LEU A 1 108 ? -5.338 -11.958 -17.602 1.00 94.00 108 LEU A O 1
ATOM 867 N N . GLY A 1 109 ? -7.392 -11.110 -17.298 1.00 94.50 109 GLY A N 1
ATOM 868 C CA . GLY A 1 109 ? -7.082 -9.802 -17.876 1.00 94.50 109 GLY A CA 1
ATOM 869 C C . GLY A 1 109 ? -6.015 -9.034 -17.090 1.00 94.50 109 GLY A C 1
ATOM 870 O O . GLY A 1 109 ? -5.103 -8.482 -17.699 1.00 94.50 109 GLY A O 1
ATOM 871 N N . CYS A 1 110 ? -6.083 -9.042 -15.754 1.00 93.56 110 CYS A N 1
ATOM 872 C CA . CYS A 1 110 ? -5.101 -8.372 -14.901 1.00 93.56 110 CYS A CA 1
ATOM 873 C C . CYS A 1 110 ? -3.747 -9.099 -14.948 1.00 93.56 110 CYS A C 1
ATOM 875 O O . CYS A 1 110 ? -2.717 -8.474 -15.196 1.00 93.56 110 CYS A O 1
ATOM 877 N N . LEU A 1 111 ? -3.757 -10.434 -14.835 1.00 95.06 111 LEU A N 1
ATOM 878 C CA . LEU A 1 111 ? -2.556 -11.267 -14.969 1.00 95.06 111 LEU A CA 1
ATOM 879 C C . LEU A 1 111 ? -1.882 -11.102 -16.336 1.00 95.06 111 LEU A C 1
ATOM 881 O O . LEU A 1 111 ? -0.668 -10.929 -16.403 1.00 95.06 111 LEU A O 1
ATOM 885 N N . ALA A 1 112 ? -2.661 -11.113 -17.420 1.00 94.94 112 ALA A N 1
ATOM 886 C CA . ALA A 1 112 ? -2.154 -10.888 -18.767 1.00 94.94 112 ALA A CA 1
ATOM 887 C C . ALA A 1 112 ? -1.566 -9.480 -18.897 1.00 94.94 112 ALA A C 1
ATOM 889 O O . ALA A 1 112 ? -0.445 -9.334 -19.374 1.00 94.94 112 ALA A O 1
ATOM 890 N N . MET A 1 113 ? -2.273 -8.448 -18.429 1.00 93.62 113 MET A N 1
ATOM 891 C CA . MET A 1 113 ? -1.772 -7.073 -18.455 1.00 93.62 113 MET A CA 1
ATOM 892 C C . MET A 1 113 ? -0.415 -6.951 -17.745 1.00 93.62 113 MET A C 1
ATOM 894 O O . MET A 1 113 ? 0.509 -6.375 -18.315 1.00 93.62 113 MET A O 1
ATOM 898 N N . MET A 1 114 ? -0.259 -7.547 -16.557 1.00 94.06 114 MET A N 1
ATOM 899 C CA . MET A 1 114 ? 1.017 -7.540 -15.830 1.00 94.06 114 MET A CA 1
ATOM 900 C C . MET A 1 114 ? 2.095 -8.379 -16.527 1.00 94.06 114 MET A C 1
ATOM 902 O O . MET A 1 114 ? 3.237 -7.938 -16.651 1.00 94.06 114 MET A O 1
ATOM 906 N N . GLY A 1 115 ? 1.733 -9.562 -17.027 1.00 93.12 115 GLY A N 1
ATOM 907 C CA . GLY A 1 115 ? 2.647 -10.485 -17.698 1.00 93.12 115 GLY A CA 1
ATOM 908 C C . GLY A 1 115 ? 3.131 -10.005 -19.069 1.00 93.12 115 GLY A C 1
ATOM 909 O O . GLY A 1 115 ? 4.221 -10.383 -19.488 1.00 93.12 115 GLY A O 1
ATOM 910 N N . PHE A 1 116 ? 2.372 -9.152 -19.764 1.00 91.50 116 PHE A N 1
ATOM 911 C CA . PHE A 1 116 ? 2.726 -8.612 -21.083 1.00 91.50 116 PHE A CA 1
ATOM 912 C C . PHE A 1 116 ? 3.418 -7.241 -21.037 1.00 91.50 116 PHE A C 1
ATOM 914 O O . PHE A 1 116 ? 3.705 -6.673 -22.093 1.00 91.50 116 PHE A O 1
ATOM 921 N N . ASN A 1 117 ? 3.780 -6.722 -19.857 1.00 87.50 117 ASN A N 1
ATOM 922 C CA . ASN A 1 117 ? 4.515 -5.454 -19.742 1.00 87.50 117 ASN A CA 1
ATOM 923 C C . ASN A 1 117 ? 5.842 -5.445 -20.531 1.00 87.50 117 ASN A C 1
ATOM 925 O O . ASN A 1 117 ? 6.270 -4.398 -21.022 1.00 87.50 117 ASN A O 1
ATOM 929 N N . TRP A 1 118 ? 6.470 -6.605 -20.746 1.00 84.31 118 TRP A N 1
ATOM 930 C CA . TRP A 1 118 ? 7.675 -6.719 -21.577 1.00 84.31 118 TRP A CA 1
ATOM 931 C C . TRP A 1 118 ? 7.455 -6.298 -23.041 1.00 84.31 118 TRP A C 1
ATOM 933 O O . TRP A 1 118 ? 8.406 -5.886 -23.705 1.00 84.31 118 TRP A O 1
ATOM 943 N N . MET A 1 119 ? 6.220 -6.337 -23.558 1.00 84.56 119 MET A N 1
ATOM 944 C CA . MET A 1 119 ? 5.917 -5.922 -24.934 1.00 84.56 119 MET A CA 1
ATOM 945 C C . MET A 1 119 ? 6.218 -4.435 -25.177 1.00 84.56 119 MET A C 1
ATOM 947 O O . MET A 1 119 ? 6.457 -4.029 -26.318 1.00 84.56 119 MET A O 1
ATOM 951 N N . PHE A 1 120 ? 6.251 -3.616 -24.120 1.00 79.44 120 PHE A N 1
ATOM 952 C CA . PHE A 1 120 ? 6.626 -2.207 -24.217 1.00 79.44 120 PHE A CA 1
ATOM 953 C C . PHE A 1 120 ? 8.131 -1.994 -24.432 1.00 79.44 120 PHE A C 1
ATOM 955 O O . PHE A 1 120 ? 8.504 -0.930 -24.927 1.00 79.44 120 PHE A O 1
ATOM 962 N N . LEU A 1 121 ? 8.984 -2.994 -24.162 1.00 77.75 121 LEU A N 1
ATOM 963 C CA . LEU A 1 121 ? 10.439 -2.918 -24.358 1.00 77.75 121 LEU A CA 1
ATOM 964 C C . LEU A 1 121 ? 10.790 -2.451 -25.771 1.00 77.75 121 LEU A C 1
ATOM 966 O O . LEU A 1 121 ? 11.457 -1.441 -25.977 1.00 77.75 121 LEU A O 1
ATOM 970 N N . TRP A 1 122 ? 10.249 -3.159 -26.758 1.00 70.56 122 TRP A N 1
ATOM 971 C CA . TRP A 1 122 ? 10.519 -2.922 -28.172 1.00 70.56 122 TRP A CA 1
ATOM 972 C C . TRP A 1 122 ? 10.064 -1.545 -28.640 1.00 70.56 122 TRP A C 1
ATOM 974 O O . TRP A 1 122 ? 10.649 -0.985 -29.564 1.00 70.56 122 TRP A O 1
ATOM 984 N N . LYS A 1 123 ? 9.034 -0.994 -27.991 1.00 75.31 123 LYS A N 1
ATOM 985 C CA . LYS A 1 123 ? 8.520 0.335 -28.302 1.00 75.31 123 LYS A CA 1
ATOM 986 C C . LYS A 1 123 ? 9.350 1.419 -27.634 1.00 75.31 123 LYS A C 1
ATOM 988 O O . LYS A 1 123 ? 9.638 2.397 -28.296 1.00 75.31 123 LYS A O 1
ATOM 993 N N . ILE A 1 124 ? 9.751 1.265 -26.373 1.00 74.69 124 ILE A N 1
ATOM 994 C CA . ILE A 1 124 ? 10.391 2.337 -25.592 1.00 74.69 124 ILE A CA 1
ATOM 995 C C . ILE A 1 124 ? 11.893 2.441 -25.885 1.00 74.69 124 ILE A C 1
ATOM 997 O O . ILE A 1 124 ? 12.412 3.544 -26.064 1.00 74.69 124 ILE A O 1
ATOM 1001 N N . THR A 1 125 ? 12.602 1.311 -25.968 1.00 75.00 125 THR A N 1
ATOM 1002 C CA . THR A 1 125 ? 14.072 1.302 -26.038 1.00 75.00 125 THR A CA 1
ATOM 1003 C C . THR A 1 125 ? 14.655 2.063 -27.242 1.00 75.00 125 THR A C 1
ATOM 1005 O O . THR A 1 125 ? 15.651 2.767 -27.054 1.00 75.00 125 THR A O 1
ATOM 1008 N N . PRO A 1 126 ? 14.070 2.024 -28.459 1.00 70.75 126 PRO A N 1
ATOM 1009 C CA . PRO A 1 126 ? 14.586 2.798 -29.591 1.00 70.75 126 PRO A CA 1
ATOM 1010 C C . PRO A 1 126 ? 14.486 4.321 -29.398 1.00 70.75 126 PRO A C 1
ATOM 1012 O O . PRO A 1 126 ? 15.405 5.039 -29.801 1.00 70.75 126 PRO A O 1
ATOM 1015 N N . PHE A 1 127 ? 13.420 4.818 -28.755 1.00 69.44 127 PHE A N 1
ATOM 1016 C CA . PHE A 1 127 ? 13.196 6.258 -28.536 1.00 69.44 127 PHE A CA 1
ATOM 1017 C C . PHE A 1 127 ? 14.093 6.861 -27.455 1.00 69.44 127 PHE A C 1
ATOM 1019 O O . PHE A 1 127 ? 14.250 8.077 -27.399 1.00 69.44 127 PHE A O 1
ATOM 1026 N N . TRP A 1 128 ? 14.699 6.026 -26.613 1.00 69.88 128 TRP A N 1
ATOM 1027 C CA . TRP A 1 128 ? 15.656 6.467 -25.597 1.00 69.88 128 TRP A CA 1
ATOM 1028 C C . TRP A 1 128 ? 17.088 6.601 -26.129 1.00 69.88 128 TRP A C 1
ATOM 1030 O O . TRP A 1 128 ? 17.964 7.132 -25.448 1.00 69.88 128 TRP A O 1
ATOM 1040 N N . SER A 1 129 ? 17.339 6.145 -27.360 1.00 70.06 129 SER A N 1
ATOM 1041 C CA . SER A 1 129 ? 18.613 6.377 -28.034 1.00 70.06 129 SER A CA 1
ATOM 1042 C C . SER A 1 129 ? 18.648 7.777 -28.656 1.00 70.06 129 SER A C 1
ATOM 1044 O O . SER A 1 129 ? 17.717 8.194 -29.342 1.00 70.06 129 SER A O 1
ATOM 1046 N N . GLU A 1 130 ? 19.742 8.515 -28.454 1.00 69.62 130 GLU A N 1
ATOM 1047 C CA . GLU A 1 130 ? 19.921 9.817 -29.102 1.00 69.62 130 GLU A CA 1
ATOM 1048 C C . GLU A 1 130 ? 19.868 9.682 -30.641 1.00 69.62 130 GLU A C 1
ATOM 1050 O O . GLU A 1 130 ? 20.651 8.908 -31.219 1.00 69.62 130 GLU A O 1
ATOM 1055 N N . PRO A 1 131 ? 19.037 10.481 -31.344 1.00 65.38 131 PRO A N 1
ATOM 1056 C CA . PRO A 1 131 ? 18.847 10.353 -32.791 1.00 65.38 131 PRO A CA 1
ATOM 1057 C C . PRO A 1 131 ? 20.149 10.462 -33.600 1.00 65.38 131 PRO A C 1
ATOM 1059 O O . PRO A 1 131 ? 20.307 9.781 -34.617 1.00 65.38 131 PRO A O 1
ATOM 1062 N N . LYS A 1 132 ? 21.104 11.270 -33.113 1.00 75.81 132 LYS A N 1
ATOM 1063 C CA . LYS A 1 132 ? 22.340 11.678 -33.804 1.00 75.81 132 LYS A CA 1
ATOM 1064 C C . LYS A 1 132 ? 23.501 10.669 -33.725 1.00 75.81 132 LYS A C 1
ATOM 1066 O O . LYS A 1 132 ? 24.562 10.931 -34.286 1.00 75.81 132 LYS A O 1
ATOM 1071 N N . ARG A 1 133 ? 23.352 9.523 -33.047 1.00 75.75 133 ARG A N 1
ATOM 1072 C CA . ARG A 1 133 ? 24.427 8.510 -32.946 1.00 75.75 133 ARG A CA 1
ATOM 1073 C C . ARG A 1 133 ? 24.593 7.707 -34.247 1.00 75.75 133 ARG A C 1
ATOM 1075 O O . ARG A 1 133 ? 23.604 7.362 -34.895 1.00 75.75 133 ARG A O 1
ATOM 1082 N N . SER A 1 134 ? 25.838 7.358 -34.597 1.00 83.62 134 SER A N 1
ATOM 1083 C CA . SER A 1 134 ? 26.137 6.445 -35.715 1.00 83.62 134 SER A CA 1
ATOM 1084 C C . SER A 1 134 ? 25.573 5.041 -35.460 1.00 83.62 134 SER A C 1
ATOM 1086 O O . SER A 1 134 ? 25.405 4.639 -34.307 1.00 83.62 134 SER A O 1
ATOM 1088 N N . LEU A 1 135 ? 25.298 4.277 -36.524 1.00 80.56 135 LEU A N 1
ATOM 1089 C CA . LEU A 1 135 ? 24.677 2.947 -36.432 1.00 80.56 135 LEU A CA 1
ATOM 1090 C C . LEU A 1 135 ? 25.455 1.990 -35.508 1.00 80.56 135 LEU A C 1
ATOM 1092 O O . LEU A 1 135 ? 24.861 1.336 -34.656 1.00 80.56 135 LEU A O 1
ATOM 1096 N N . ILE A 1 136 ? 26.788 1.989 -35.599 1.00 83.38 136 ILE A N 1
ATOM 1097 C CA . ILE A 1 136 ? 27.666 1.161 -34.756 1.00 83.38 136 ILE A CA 1
ATOM 1098 C C . ILE A 1 136 ? 27.554 1.562 -33.278 1.00 83.38 136 ILE A C 1
ATOM 1100 O O . ILE A 1 136 ? 27.415 0.704 -32.411 1.00 83.38 136 ILE A O 1
ATOM 1104 N N . ARG A 1 137 ? 27.541 2.868 -32.969 1.00 80.75 137 ARG A N 1
ATOM 1105 C CA . ARG A 1 137 ? 27.364 3.353 -31.587 1.00 80.75 137 ARG A CA 1
ATOM 1106 C C . ARG A 1 137 ? 25.966 3.057 -31.050 1.00 80.75 137 ARG A C 1
ATOM 1108 O O . ARG A 1 137 ? 25.828 2.798 -29.860 1.00 80.75 137 ARG A O 1
ATOM 1115 N N . LYS A 1 138 ? 24.940 3.069 -31.908 1.00 80.19 138 LYS A N 1
ATOM 1116 C CA . LYS A 1 138 ? 23.587 2.629 -31.544 1.00 80.19 138 LYS A CA 1
ATOM 1117 C C . LYS A 1 138 ? 23.579 1.145 -31.189 1.00 80.19 138 LYS A C 1
ATOM 1119 O O . LYS A 1 138 ? 23.064 0.814 -30.134 1.00 80.19 138 LYS A O 1
ATOM 1124 N N . MET A 1 139 ? 24.204 0.271 -31.982 1.00 77.31 139 MET A N 1
ATOM 1125 C CA . MET A 1 139 ? 24.268 -1.166 -31.669 1.00 77.31 139 MET A CA 1
ATOM 1126 C C . MET A 1 139 ? 25.045 -1.463 -30.378 1.00 77.31 139 MET A C 1
ATOM 1128 O O . MET A 1 139 ? 24.546 -2.200 -29.530 1.00 77.31 139 MET A O 1
ATOM 1132 N N . LEU A 1 140 ? 26.213 -0.837 -30.189 1.00 82.94 140 LEU A N 1
ATOM 1133 C CA . LEU A 1 140 ? 27.019 -0.983 -28.967 1.00 82.94 140 LEU A CA 1
ATOM 1134 C C . LEU A 1 140 ? 26.292 -0.479 -27.714 1.00 82.94 140 LEU A C 1
ATOM 1136 O O . LEU A 1 140 ? 26.501 -1.008 -26.628 1.00 82.94 140 LEU A O 1
ATOM 1140 N N . TRP A 1 141 ? 25.432 0.532 -27.858 1.00 81.06 141 TRP A N 1
ATOM 1141 C CA . TRP A 1 141 ? 24.603 1.036 -26.767 1.00 81.06 141 TRP A CA 1
ATOM 1142 C C . TRP A 1 141 ? 23.358 0.167 -26.536 1.00 81.06 141 TRP A C 1
ATOM 1144 O O . TRP A 1 141 ? 23.026 -0.121 -25.392 1.00 81.06 141 TRP A O 1
ATOM 1154 N N . LEU A 1 142 ? 22.682 -0.288 -27.594 1.00 81.62 142 LEU A N 1
ATOM 1155 C CA . LEU A 1 142 ? 21.425 -1.036 -27.500 1.00 81.62 142 LEU A CA 1
ATOM 1156 C C . LEU A 1 142 ? 21.596 -2.389 -26.813 1.00 81.62 142 LEU A C 1
ATOM 1158 O O . LEU A 1 142 ? 20.746 -2.747 -26.010 1.00 81.62 142 LEU A O 1
ATOM 1162 N N . PHE A 1 143 ? 22.670 -3.128 -27.094 1.00 81.31 143 PHE A N 1
ATOM 1163 C CA . PHE A 1 143 ? 22.845 -4.481 -26.557 1.00 81.31 143 PHE A CA 1
ATOM 1164 C C . PHE A 1 143 ? 22.886 -4.545 -25.012 1.00 81.31 143 PHE A C 1
ATOM 1166 O O . PHE A 1 143 ? 22.026 -5.213 -24.437 1.00 81.31 143 PHE A O 1
ATOM 1173 N N . PRO A 1 144 ? 23.791 -3.836 -24.301 1.00 83.06 144 PRO A N 1
ATOM 1174 C CA . PRO A 1 144 ? 23.814 -3.866 -22.836 1.00 83.06 144 PRO A CA 1
ATOM 1175 C C . PRO A 1 144 ? 22.548 -3.256 -22.219 1.00 83.06 144 PRO A C 1
ATOM 1177 O O . PRO A 1 144 ? 22.055 -3.752 -21.209 1.00 83.06 144 PRO A O 1
ATOM 1180 N N . ASN A 1 145 ? 21.977 -2.224 -22.848 1.00 82.19 145 ASN A N 1
ATOM 1181 C CA . ASN A 1 145 ? 20.730 -1.624 -22.382 1.00 82.19 145 ASN A CA 1
ATOM 1182 C C . ASN A 1 145 ? 19.553 -2.598 -22.509 1.00 82.19 145 ASN A C 1
ATOM 1184 O O . ASN A 1 145 ? 18.785 -2.733 -21.567 1.00 82.19 145 ASN A O 1
ATOM 1188 N N . MET A 1 146 ? 19.434 -3.331 -23.618 1.00 82.44 146 MET A N 1
ATOM 1189 C CA . MET A 1 146 ? 18.399 -4.354 -23.798 1.00 82.44 146 MET A CA 1
ATOM 1190 C C . MET A 1 146 ? 18.480 -5.442 -22.730 1.00 82.44 146 MET A C 1
ATOM 1192 O O . MET A 1 146 ? 17.442 -5.856 -22.229 1.00 82.44 146 MET A O 1
ATOM 1196 N N . VAL A 1 147 ? 19.684 -5.867 -22.335 1.00 85.50 147 VAL A N 1
ATOM 1197 C CA . VAL A 1 147 ? 19.860 -6.841 -21.245 1.00 85.50 147 VAL A CA 1
ATOM 1198 C C . VAL A 1 147 ? 19.373 -6.270 -19.912 1.00 85.50 147 VAL A C 1
ATOM 1200 O O . VAL A 1 147 ? 18.589 -6.918 -19.219 1.00 85.50 147 VAL A O 1
ATOM 1203 N N . ILE A 1 148 ? 19.780 -5.043 -19.570 1.00 85.44 148 ILE A N 1
ATOM 1204 C CA . ILE A 1 148 ? 19.345 -4.374 -18.334 1.00 85.44 148 ILE A CA 1
ATOM 1205 C C . ILE A 1 148 ? 17.823 -4.195 -18.329 1.00 85.44 148 ILE A C 1
ATOM 1207 O O . ILE A 1 148 ? 17.164 -4.528 -17.347 1.00 85.44 148 ILE A O 1
ATOM 1211 N N . TYR A 1 149 ? 17.240 -3.719 -19.428 1.00 84.06 149 TYR A N 1
ATOM 1212 C CA . TYR A 1 149 ? 15.798 -3.528 -19.519 1.00 84.06 149 TYR A CA 1
ATOM 1213 C C . TYR A 1 149 ? 15.025 -4.837 -19.512 1.00 84.06 149 TYR A C 1
ATOM 1215 O O . TYR A 1 149 ? 13.967 -4.892 -18.896 1.00 84.06 149 TYR A O 1
ATOM 1223 N N . ALA A 1 150 ? 15.531 -5.887 -20.157 1.00 86.31 150 ALA A N 1
ATOM 1224 C CA . ALA A 1 150 ? 14.919 -7.204 -20.081 1.00 86.31 150 ALA A CA 1
ATOM 1225 C C . ALA A 1 150 ? 14.866 -7.685 -18.625 1.00 86.31 150 ALA A C 1
ATOM 1227 O O . ALA A 1 150 ? 13.818 -8.152 -18.190 1.00 86.31 150 ALA A O 1
ATOM 1228 N N . ALA A 1 151 ? 15.939 -7.490 -17.851 1.00 88.94 151 ALA A N 1
ATOM 1229 C CA . ALA A 1 151 ? 15.954 -7.816 -16.427 1.00 88.94 151 ALA A CA 1
ATOM 1230 C C . ALA A 1 151 ? 14.957 -6.962 -15.622 1.00 88.94 151 ALA A C 1
ATOM 1232 O O . ALA A 1 151 ? 14.164 -7.509 -14.862 1.00 88.94 151 ALA A O 1
ATOM 1233 N N . VAL A 1 152 ? 14.940 -5.638 -15.818 1.00 88.62 152 VAL A N 1
ATOM 1234 C CA . VAL A 1 152 ? 14.001 -4.735 -15.123 1.00 88.62 152 VAL A CA 1
ATOM 1235 C C . VAL A 1 152 ? 12.547 -5.078 -15.453 1.00 88.62 152 VAL A C 1
ATOM 1237 O O . VAL A 1 152 ? 11.717 -5.162 -14.551 1.00 88.62 152 VAL A O 1
ATOM 1240 N N . LEU A 1 153 ? 12.226 -5.304 -16.728 1.00 88.19 153 LEU A N 1
ATOM 1241 C CA . LEU A 1 153 ? 10.867 -5.634 -17.153 1.00 88.19 153 LEU A CA 1
ATOM 1242 C C . LEU A 1 153 ? 10.456 -7.028 -16.712 1.00 88.19 153 LEU A C 1
ATOM 1244 O O . LEU A 1 153 ? 9.300 -7.209 -16.349 1.00 88.19 153 LEU A O 1
ATOM 1248 N N . PHE A 1 154 ? 11.374 -7.994 -16.702 1.00 91.00 154 PHE A N 1
ATOM 1249 C CA . PHE A 1 154 ? 11.103 -9.303 -16.125 1.00 91.00 154 PHE A CA 1
ATOM 1250 C C . PHE A 1 154 ? 10.744 -9.175 -14.643 1.00 91.00 154 PHE A C 1
ATOM 1252 O O . PHE A 1 154 ? 9.701 -9.680 -14.232 1.00 91.00 154 PHE A O 1
ATOM 1259 N N . THR A 1 155 ? 11.544 -8.434 -13.868 1.00 92.56 155 THR A N 1
ATOM 1260 C CA . THR A 1 155 ? 11.258 -8.159 -12.455 1.00 92.56 155 THR A CA 1
ATOM 1261 C C . THR A 1 155 ? 9.906 -7.474 -12.284 1.00 92.56 155 THR A C 1
ATOM 1263 O O . THR A 1 155 ? 9.126 -7.898 -11.442 1.00 92.56 155 THR A O 1
ATOM 1266 N N . LEU A 1 156 ? 9.582 -6.477 -13.113 1.00 91.75 156 LEU A N 1
ATOM 1267 C CA . LEU A 1 156 ? 8.297 -5.774 -13.062 1.00 91.75 156 LEU A CA 1
ATOM 1268 C C . LEU A 1 156 ? 7.107 -6.683 -13.413 1.00 91.75 156 LEU A C 1
ATOM 1270 O O . LEU A 1 156 ? 6.067 -6.609 -12.764 1.00 91.75 156 LEU A O 1
ATOM 1274 N N . CYS A 1 157 ? 7.245 -7.539 -14.431 1.00 94.19 157 CYS A N 1
ATOM 1275 C CA . CYS A 1 157 ? 6.209 -8.506 -14.802 1.00 94.19 157 CYS A CA 1
ATOM 1276 C C . CYS A 1 157 ? 5.991 -9.508 -13.665 1.00 94.19 157 CYS A C 1
ATOM 1278 O O . CYS A 1 157 ? 4.853 -9.779 -13.290 1.00 94.19 157 CYS A O 1
ATOM 1280 N N . TRP A 1 158 ? 7.081 -10.049 -13.114 1.00 95.12 158 TRP A N 1
ATOM 1281 C CA . TRP A 1 158 ? 7.029 -10.996 -12.007 1.00 95.12 158 TRP A CA 1
ATOM 1282 C C . TRP A 1 158 ? 6.396 -10.379 -10.764 1.00 95.12 158 TRP A C 1
ATOM 1284 O O . TRP A 1 158 ? 5.468 -10.963 -10.216 1.00 95.12 158 TRP A O 1
ATOM 1294 N N . ASP A 1 159 ? 6.856 -9.198 -10.352 1.00 94.38 159 ASP A N 1
ATOM 1295 C CA . ASP A 1 159 ? 6.318 -8.474 -9.202 1.00 94.38 159 ASP A CA 1
ATOM 1296 C C . ASP A 1 159 ? 4.819 -8.201 -9.385 1.00 94.38 159 ASP A C 1
ATOM 1298 O O . ASP A 1 159 ? 4.008 -8.585 -8.542 1.00 94.38 159 ASP A O 1
ATOM 1302 N N . GLY A 1 160 ? 4.428 -7.694 -10.560 1.00 94.75 160 GLY A N 1
ATOM 1303 C CA . GLY A 1 160 ? 3.031 -7.449 -10.907 1.00 94.75 160 GLY A CA 1
ATOM 1304 C C . GLY A 1 160 ? 2.155 -8.706 -10.862 1.00 94.75 160 GLY A C 1
ATOM 1305 O O . GLY A 1 160 ? 1.068 -8.675 -10.284 1.00 94.75 160 GLY A O 1
ATOM 1306 N N . MET A 1 161 ? 2.622 -9.822 -11.432 1.00 95.81 161 MET A N 1
ATOM 1307 C CA . MET A 1 161 ? 1.903 -11.102 -11.397 1.00 95.81 161 MET A CA 1
ATOM 1308 C C . MET A 1 161 ? 1.837 -11.685 -9.982 1.00 95.81 161 MET A C 1
ATOM 1310 O O . MET A 1 161 ? 0.789 -12.179 -9.566 1.00 95.81 161 MET A O 1
ATOM 1314 N N . ALA A 1 162 ? 2.933 -11.618 -9.225 1.00 95.88 162 ALA A N 1
ATOM 1315 C CA . ALA A 1 162 ? 2.986 -12.098 -7.853 1.00 95.88 162 ALA A CA 1
ATOM 1316 C C . ALA A 1 162 ? 2.023 -11.312 -6.956 1.00 95.88 162 ALA A C 1
ATOM 1318 O O . ALA A 1 162 ? 1.381 -11.910 -6.095 1.00 95.88 162 ALA A O 1
ATOM 1319 N N . SER A 1 163 ? 1.897 -10.002 -7.165 1.00 96.12 163 SER A N 1
ATOM 1320 C CA . SER A 1 163 ? 0.914 -9.174 -6.470 1.00 96.12 163 SER A CA 1
ATOM 1321 C C . SER A 1 163 ? -0.519 -9.516 -6.880 1.00 96.12 163 SER A C 1
ATOM 1323 O O . 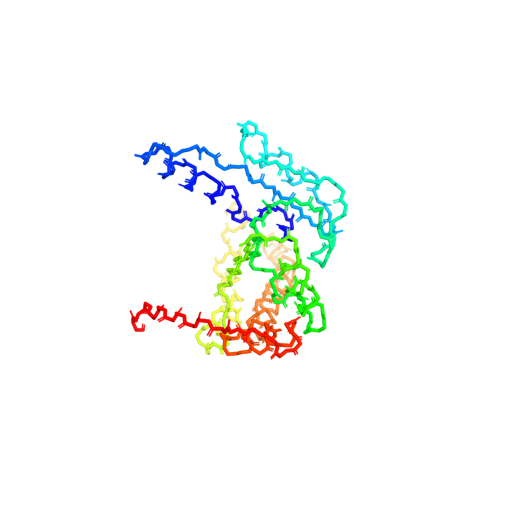SER A 1 163 ? -1.333 -9.714 -5.990 1.00 96.12 163 SER A O 1
ATOM 1325 N N . CYS A 1 164 ? -0.822 -9.736 -8.169 1.00 96.06 164 CYS A N 1
ATOM 1326 C CA . CYS A 1 164 ? -2.135 -10.252 -8.598 1.00 96.06 164 CYS A CA 1
ATOM 1327 C C . CYS A 1 164 ? -2.525 -11.539 -7.862 1.00 96.06 164 CYS A C 1
ATOM 1329 O O . CYS A 1 164 ? -3.627 -11.634 -7.334 1.00 96.06 164 CYS A O 1
ATOM 1331 N N . ILE A 1 165 ? -1.619 -12.520 -7.806 1.00 95.62 165 ILE A N 1
ATOM 1332 C CA . ILE A 1 165 ? -1.879 -13.819 -7.166 1.00 95.62 165 ILE A CA 1
ATOM 1333 C C . ILE A 1 165 ? -2.061 -13.671 -5.649 1.00 95.62 165 ILE A C 1
ATOM 1335 O O . ILE A 1 165 ? -2.874 -14.381 -5.059 1.00 95.62 165 ILE A O 1
ATOM 1339 N N . ARG A 1 166 ? -1.312 -12.759 -5.018 1.00 95.75 166 ARG A N 1
ATOM 1340 C CA . ARG A 1 166 ? -1.373 -12.505 -3.572 1.00 95.75 166 ARG A CA 1
ATOM 1341 C C . ARG A 1 166 ? -2.501 -11.562 -3.158 1.00 95.75 166 ARG A C 1
ATOM 1343 O O . ARG A 1 166 ? -2.802 -11.496 -1.964 1.00 95.75 166 ARG A O 1
ATOM 1350 N N . THR A 1 167 ? -3.127 -10.841 -4.088 1.00 95.69 167 THR A N 1
ATOM 1351 C CA . THR A 1 167 ? -4.322 -10.067 -3.761 1.00 95.69 167 THR A CA 1
ATOM 1352 C C . THR A 1 167 ? -5.449 -11.014 -3.381 1.00 95.69 167 THR A C 1
ATOM 1354 O O . THR A 1 167 ? -5.742 -11.997 -4.068 1.00 95.69 167 THR A O 1
ATOM 1357 N N . ARG A 1 168 ? -6.071 -10.698 -2.248 1.00 93.62 168 ARG A N 1
ATOM 1358 C CA . ARG A 1 168 ? -7.198 -11.440 -1.700 1.00 93.62 168 ARG A CA 1
ATOM 1359 C C . ARG A 1 168 ? -8.492 -10.945 -2.315 1.00 93.62 168 ARG A C 1
ATOM 1361 O O . ARG A 1 168 ? -8.708 -9.740 -2.426 1.00 93.62 168 ARG A O 1
ATOM 1368 N N . GLU A 1 169 ? -9.356 -11.882 -2.664 1.00 90.88 169 GLU A N 1
ATOM 1369 C CA . GLU A 1 169 ? -10.729 -11.573 -3.044 1.00 90.88 169 GLU A CA 1
ATOM 1370 C C . GLU A 1 169 ? -11.554 -11.234 -1.798 1.00 90.88 169 GLU A C 1
ATOM 1372 O O . GLU A 1 169 ? -11.173 -11.533 -0.663 1.00 90.88 169 GLU A O 1
ATOM 1377 N N . PHE A 1 170 ? -12.723 -10.627 -2.003 1.00 88.88 170 PHE A N 1
ATOM 1378 C CA . PHE A 1 170 ? -13.566 -10.162 -0.898 1.00 88.88 170 PHE A CA 1
ATOM 1379 C C . PHE A 1 170 ? -13.893 -11.268 0.121 1.00 88.88 170 PHE A C 1
ATOM 1381 O O . PHE A 1 170 ? -13.789 -11.033 1.320 1.00 88.88 170 PHE A O 1
ATOM 1388 N N . GLY A 1 171 ? -14.232 -12.480 -0.337 1.00 90.25 171 GLY A N 1
ATOM 1389 C CA . GLY A 1 171 ? -14.539 -13.608 0.554 1.00 90.25 171 GLY A CA 1
ATOM 1390 C C . GLY A 1 171 ? -13.360 -14.006 1.447 1.00 90.25 171 GLY A C 1
ATOM 1391 O O . GLY A 1 171 ? -13.517 -14.115 2.658 1.00 90.25 171 GLY A O 1
ATOM 1392 N N . GLU A 1 172 ? -12.160 -14.111 0.872 1.00 93.56 172 GLU A N 1
ATOM 1393 C CA . GLU A 1 172 ? -10.937 -14.441 1.618 1.00 93.56 172 GLU A CA 1
ATOM 1394 C C . GLU A 1 172 ? -10.596 -13.361 2.646 1.00 93.56 172 GLU A C 1
ATOM 1396 O O . GLU A 1 172 ? -10.128 -13.661 3.741 1.00 93.56 172 GLU A O 1
ATOM 1401 N N . PHE A 1 173 ? -10.848 -12.091 2.316 1.00 92.81 173 PHE A N 1
ATOM 1402 C CA . PHE A 1 173 ? -10.688 -11.000 3.268 1.00 92.81 173 PHE A CA 1
ATOM 1403 C C . PHE A 1 173 ? -11.664 -11.123 4.448 1.00 92.81 173 PHE A C 1
ATOM 1405 O O . PHE A 1 173 ? -11.244 -10.991 5.597 1.00 92.81 173 PHE A O 1
ATOM 1412 N N . ILE A 1 174 ? -12.942 -11.419 4.190 1.00 92.19 174 ILE A N 1
ATOM 1413 C CA . ILE A 1 174 ? -13.937 -11.629 5.252 1.00 92.19 174 ILE A CA 1
ATOM 1414 C C . ILE A 1 174 ? -13.567 -12.825 6.140 1.00 92.19 174 ILE A C 1
ATOM 1416 O O . ILE A 1 174 ? -13.706 -12.731 7.360 1.00 92.19 174 ILE A O 1
ATOM 1420 N N . ASP A 1 175 ? -13.007 -13.895 5.574 1.00 93.81 175 ASP A N 1
ATOM 1421 C CA . ASP A 1 175 ? -12.506 -15.030 6.358 1.00 93.81 175 ASP A CA 1
ATOM 1422 C C . ASP A 1 175 ? -11.366 -14.624 7.306 1.00 93.81 175 ASP A C 1
ATOM 1424 O O . ASP A 1 175 ? -11.298 -15.103 8.441 1.00 93.81 175 ASP A O 1
ATOM 1428 N N . LEU A 1 176 ? -10.470 -13.722 6.885 1.00 95.06 176 LEU A N 1
ATOM 1429 C CA . LEU A 1 176 ? -9.431 -13.180 7.768 1.00 95.06 176 LEU A CA 1
ATOM 1430 C C . LEU A 1 176 ? -10.014 -12.304 8.876 1.00 95.06 176 LEU A C 1
ATOM 1432 O O . LEU A 1 176 ? -9.561 -12.397 10.015 1.00 95.06 176 LEU A O 1
ATOM 1436 N N . VAL A 1 177 ? -11.023 -11.487 8.564 1.00 94.19 177 VAL A N 1
ATOM 1437 C CA . VAL A 1 177 ? -11.731 -10.668 9.559 1.00 94.19 177 VAL A CA 1
ATOM 1438 C C . VAL A 1 177 ? -12.389 -11.562 10.613 1.00 94.19 177 VAL A C 1
ATOM 1440 O O . VAL A 1 177 ? -12.226 -11.313 11.804 1.00 94.19 177 VAL A O 1
ATOM 1443 N N . ALA A 1 178 ? -13.063 -12.637 10.198 1.00 93.19 178 ALA A N 1
ATOM 1444 C CA . ALA A 1 178 ? -13.687 -13.588 11.116 1.00 93.19 178 ALA A CA 1
ATOM 1445 C C . ALA A 1 178 ? -12.658 -14.282 12.027 1.00 93.19 178 ALA A C 1
ATOM 1447 O O . ALA A 1 178 ? -12.900 -14.438 13.224 1.00 93.19 178 ALA A O 1
ATOM 1448 N N . LYS A 1 179 ? -11.492 -14.655 11.478 1.00 94.94 179 LYS A N 1
ATOM 1449 C CA . LYS A 1 179 ? -10.374 -15.217 12.255 1.00 94.94 179 LYS A CA 1
ATOM 1450 C C . LYS A 1 179 ? -9.770 -14.205 13.229 1.00 94.94 179 LYS A C 1
ATOM 1452 O O . LYS A 1 179 ? -9.404 -14.590 14.329 1.00 94.94 179 LYS A O 1
ATOM 1457 N N . ALA A 1 180 ? -9.656 -12.935 12.842 1.00 94.75 180 ALA A N 1
ATOM 1458 C CA . ALA A 1 180 ? -9.131 -11.876 13.704 1.00 94.75 180 ALA A CA 1
ATOM 1459 C C . ALA A 1 180 ? -10.068 -11.543 14.874 1.00 94.75 180 ALA A C 1
ATOM 1461 O O . ALA A 1 180 ? -9.590 -11.222 15.957 1.00 94.75 180 ALA A O 1
ATOM 1462 N N . ALA A 1 181 ? -11.382 -11.668 14.666 1.00 92.88 181 ALA A N 1
ATOM 1463 C CA . ALA A 1 181 ? -12.406 -11.481 15.692 1.00 92.88 181 ALA A CA 1
ATOM 1464 C C . ALA A 1 181 ? -12.658 -12.736 16.555 1.00 92.88 181 ALA A C 1
ATOM 1466 O O . ALA A 1 181 ? -13.626 -12.764 17.316 1.00 92.88 181 ALA A O 1
ATOM 1467 N N . ASP A 1 182 ? -11.862 -13.800 16.393 1.00 90.31 182 ASP A N 1
ATOM 1468 C CA . ASP A 1 182 ? -12.036 -15.099 17.058 1.00 90.31 182 ASP A CA 1
ATOM 1469 C C . ASP A 1 182 ? -13.467 -15.674 16.915 1.00 90.31 182 ASP A C 1
ATOM 1471 O O . ASP A 1 182 ? -14.006 -16.317 17.815 1.00 90.31 182 ASP A O 1
ATOM 1475 N N . GLY A 1 183 ? -14.116 -15.418 15.770 1.00 78.06 183 GLY A N 1
ATOM 1476 C CA . GLY A 1 183 ? -15.493 -15.842 15.491 1.00 78.06 183 GLY A CA 1
ATOM 1477 C C . GLY A 1 183 ? -16.581 -15.094 16.275 1.00 78.06 183 GLY A C 1
ATOM 1478 O O . GLY A 1 183 ? -17.738 -15.513 16.257 1.00 78.06 183 GLY A O 1
ATOM 1479 N N . SER A 1 184 ? -16.233 -14.004 16.962 1.00 77.62 184 SER A N 1
ATOM 1480 C CA . SER A 1 184 ? -17.164 -13.176 17.730 1.00 77.62 184 SER A CA 1
ATOM 1481 C C . SER A 1 184 ? -17.676 -11.966 16.934 1.00 77.62 184 SER A C 1
ATOM 1483 O O . SER A 1 184 ? -17.043 -11.493 15.991 1.00 77.62 184 SER A O 1
ATOM 1485 N N . GLY A 1 185 ? -18.848 -11.448 17.317 1.00 79.25 185 GLY A N 1
ATOM 1486 C CA . GLY A 1 185 ? -19.464 -10.274 16.690 1.00 79.25 185 GLY A CA 1
ATOM 1487 C C . GLY A 1 185 ? -20.368 -10.589 15.492 1.00 79.25 185 GLY A C 1
ATOM 1488 O O . GLY A 1 185 ? -20.690 -11.739 15.204 1.00 79.25 185 GLY A O 1
ATOM 1489 N N . PHE A 1 186 ? -20.831 -9.539 14.813 1.00 76.19 186 PHE A N 1
ATOM 1490 C CA . PHE A 1 186 ? -21.636 -9.638 13.595 1.00 76.19 186 PHE A CA 1
ATOM 1491 C C . PHE A 1 186 ? -20.940 -8.895 12.458 1.00 76.19 186 PHE A C 1
ATOM 1493 O O . PHE A 1 186 ? -20.386 -7.814 12.653 1.00 76.19 186 PHE A O 1
ATOM 1500 N N . VAL A 1 187 ? -20.994 -9.460 11.253 1.00 73.50 187 VAL A N 1
ATOM 1501 C CA . VAL A 1 187 ? -20.453 -8.824 10.050 1.00 73.50 187 VAL A CA 1
ATOM 1502 C C . VAL A 1 187 ? -21.616 -8.313 9.211 1.00 73.50 187 VAL A C 1
ATOM 1504 O O . VAL A 1 187 ? -22.405 -9.095 8.684 1.00 73.50 187 VAL A O 1
ATOM 1507 N N . LEU A 1 188 ? -21.725 -6.991 9.071 1.00 79.94 188 LEU A N 1
ATOM 1508 C CA . LEU A 1 188 ? -22.636 -6.385 8.106 1.00 79.94 188 LEU A CA 1
ATOM 1509 C C . LEU A 1 188 ? -21.915 -6.246 6.764 1.00 79.94 188 LEU A C 1
ATOM 1511 O O . LEU A 1 188 ? -21.094 -5.351 6.572 1.00 79.94 188 LEU A O 1
ATOM 1515 N N . LEU A 1 189 ? -22.237 -7.130 5.824 1.00 78.94 189 LEU A N 1
ATOM 1516 C CA . LEU A 1 189 ? -21.675 -7.087 4.480 1.00 78.94 189 LEU A CA 1
ATOM 1517 C C . LEU A 1 189 ? -22.514 -6.164 3.598 1.00 78.94 189 LEU A C 1
ATOM 1519 O O . LEU A 1 189 ? -23.670 -6.448 3.300 1.00 78.94 189 LEU A O 1
ATOM 1523 N N . THR A 1 190 ? -21.914 -5.061 3.155 1.00 78.19 190 THR A N 1
ATOM 1524 C CA . THR A 1 190 ? -22.467 -4.242 2.072 1.00 78.19 190 THR A CA 1
ATOM 1525 C C . THR A 1 190 ? -21.555 -4.373 0.869 1.00 78.19 190 THR A C 1
ATOM 1527 O O . THR A 1 190 ? -20.467 -3.803 0.840 1.00 78.19 190 THR A O 1
ATOM 1530 N N . GLN A 1 191 ? -21.999 -5.124 -0.134 1.00 74.00 191 GLN A N 1
ATOM 1531 C CA . GLN A 1 191 ? -21.281 -5.233 -1.394 1.00 74.00 191 GLN A CA 1
ATOM 1532 C C . GLN A 1 191 ? -21.924 -4.298 -2.411 1.00 74.00 191 GLN A C 1
ATOM 1534 O O . GLN A 1 191 ? -23.054 -4.506 -2.851 1.00 74.00 191 GLN A O 1
ATOM 1539 N N . ARG A 1 192 ? -21.198 -3.247 -2.795 1.00 66.44 192 ARG A N 1
ATOM 1540 C CA . ARG A 1 192 ? -21.585 -2.415 -3.932 1.00 66.44 192 ARG A CA 1
ATOM 1541 C C . ARG A 1 192 ? -20.807 -2.885 -5.149 1.00 66.44 192 ARG A C 1
ATOM 1543 O O . ARG A 1 192 ? -19.659 -2.502 -5.338 1.00 66.44 192 ARG A O 1
ATOM 1550 N N . HIS A 1 193 ? -21.442 -3.702 -5.979 1.00 59.75 193 HIS A N 1
ATOM 1551 C CA . HIS A 1 193 ? -20.942 -3.937 -7.325 1.00 59.75 193 HIS A CA 1
ATOM 1552 C C . HIS A 1 193 ? -21.150 -2.658 -8.140 1.00 59.75 193 HIS A C 1
ATOM 1554 O O . HIS A 1 193 ? -22.282 -2.269 -8.422 1.00 59.75 193 HIS A O 1
ATOM 1560 N N . SER A 1 194 ? -20.074 -1.979 -8.519 1.00 41.81 194 SER A N 1
ATOM 1561 C CA . SER A 1 194 ? -20.101 -1.155 -9.726 1.00 41.81 194 SER A CA 1
ATOM 1562 C C . SER A 1 194 ? -19.902 -2.106 -10.911 1.00 41.81 194 SER A C 1
ATOM 1564 O O . SER A 1 194 ? -18.793 -2.568 -11.151 1.00 41.81 194 SER A O 1
ATOM 1566 N N . ILE A 1 195 ? -21.026 -2.471 -11.530 1.00 44.72 195 ILE A N 1
ATOM 1567 C CA . ILE A 1 195 ? -21.230 -3.416 -12.651 1.00 44.72 195 ILE A CA 1
ATOM 1568 C C . ILE A 1 195 ? -20.737 -2.792 -13.982 1.00 44.72 195 ILE A C 1
ATOM 1570 O O . ILE A 1 195 ? -20.762 -1.558 -14.057 1.00 44.72 195 ILE A O 1
ATOM 1574 N N . PRO A 1 196 ? -20.434 -3.545 -15.070 1.00 39.75 196 PRO A N 1
ATOM 1575 C CA . PRO A 1 196 ? -20.219 -4.995 -15.237 1.00 39.75 196 PRO A CA 1
ATOM 1576 C C . PRO A 1 196 ? -18.752 -5.394 -15.482 1.00 39.75 196 PRO A C 1
ATOM 1578 O O . PRO A 1 196 ? -17.977 -4.580 -16.032 1.00 39.75 196 PRO A O 1
#

Organism: NCBI:txid147558

pLDDT: mean 88.37, std 9.86, range [39.75, 97.38]

Secondary structure (DSSP, 8-state):
--TT-TTHHHHHHHHHHHHHHTTPPPPPEEE--SS--HHHHHHHHTT-SSEEE--S--BTTB--SSS-EEEEES-GGGS-HHHHHHHHHHHHHH-SEEEEE----SSHHHHHHHHTGGGGHHHHHHHTS-TTS-HHHHHHHHHHHHHHHHHHHHHHHHHHHHHHHHSPPHHHHHHHHHHHTTT-S-----------

Radius of gyration: 21.29 Å; chains: 1; bounding box: 50×39×56 Å

Foldseek 3Di:
DQALNPCVLVCQVVVQVVCVVVVHHRAAAEDAAQDDDVVSCVVSCPPDPRYYYDRDRAQLLDGDQDQDAAEAELHLLVDDLVSNLSSLLSCVVRYPYYDYHHPAAQDPVQLCVLQCQCVCLVVPLVVPDDPPDDPVVSVVVSVVVSVVVVVVSVVRSVVSNSSRVSDDDPVVSVVSNCVSCVNDDDDDDDDDDPDD